Protein AF-0000000085179314 (afdb_homodimer)

Radius of gyration: 16.47 Å; Cα contacts (8 Å, |Δi|>4): 399; chains: 2; bounding box: 33×44×35 Å

Solvent-accessible surface area (backbone atoms only — not comparable to full-atom values): 10658 Å² total; per-residue (Å²): 72,22,35,45,36,33,40,24,38,62,79,62,55,72,68,56,50,53,51,48,51,53,48,46,54,67,53,49,50,69,41,84,49,36,76,44,49,33,33,27,40,42,71,54,90,82,44,93,44,45,32,38,41,28,43,31,24,66,27,78,80,29,52,62,56,46,66,68,29,68,68,43,45,50,45,41,65,72,53,45,46,77,34,35,74,55,62,50,73,47,49,22,43,50,79,41,43,83,83,51,128,72,20,34,44,36,32,40,24,39,61,80,62,54,72,68,55,50,52,51,48,50,54,49,45,54,68,54,49,48,69,41,84,49,38,76,43,49,32,32,26,40,42,73,54,91,82,43,91,44,46,33,40,42,29,43,31,25,65,28,77,80,29,53,63,57,46,65,67,29,66,66,43,44,50,44,40,65,71,53,46,45,77,33,35,74,56,61,50,74,45,49,22,42,51,79,42,43,83,85,51,128

pLDDT: mean 96.07, std 9.74, range [33.69, 98.94]

Foldseek 3Di:
DKKWKKFFAFPDDPVLVVVLVVVCQVQLCVQPFFPGKDKDADPDPPDPGGIMIITDGNDPVCVVSSVPPPSNVCSCVPPNCVTTVGMDTDMDDDPDDPVDD/DKKWKKFFAFPDDPVLVVVLVVVCQVQLCPQPFFPGKDKDADPDPPDPGGIMIITDGNDPVCVVSSVPPPSNVCSCVPPNCVTTVGMDTDMDDDDDDPVDD

Organism: NCBI:txid751945

Secondary structure (DSSP, 8-state):
-EEEEEEE--SS-HHHHHHHHHHHHHHHTTSTTEEEEEEEEESSTT-S-SEEEEEEESSTTHHHHHHH-HHHHHHIIIIIHHH--SEEEEEEEEEE-TT--/-EEEEEEE--SS-HHHHHHHHHHHHHHHTTSTTEEEEEEEEESSTT-S-SEEEEEEESSTTHHHHHHH-HHHHHHIIIIIHHH--SEEEEEEEEEE-TT--

InterPro domains:
  IPR011008 Dimeric alpha-beta barrel [SSF54909] (1-94)
  IPR013097 Stress responsive alpha+beta-barrel [PF07876] (5-92)
  IPR013097 Stress responsive alpha+beta-barrel [PS51502] (1-92)
  IPR013097 Stress responsive alpha+beta-barrel [SM00886] (2-94)

Structure (mmCIF, N/CA/C/O backbone):
data_AF-0000000085179314-model_v1
#
loop_
_entity.id
_entity.type
_entity.pdbx_description
1 polymer 'Stress responsive A/B Barrel Domain-containing protein'
#
loop_
_atom_site.group_PDB
_atom_site.id
_atom_site.type_symbol
_atom_site.label_atom_id
_atom_site.label_alt_id
_atom_site.label_comp_id
_atom_site.label_asym_id
_atom_site.label_entity_id
_atom_site.label_seq_id
_atom_site.pdbx_PDB_ins_code
_atom_site.Cartn_x
_atom_site.Cartn_y
_atom_site.Cartn_z
_atom_site.occupancy
_atom_site.B_iso_or_equiv
_atom_site.auth_seq_id
_atom_site.auth_comp_id
_atom_site.auth_asym_id
_atom_site.auth_atom_id
_atom_site.pdbx_PDB_model_num
ATOM 1 N N . MET A 1 1 ? -11.492 1.985 -8.742 1 95 1 MET A N 1
ATOM 2 C CA . MET A 1 1 ? -10.336 1.094 -8.711 1 95 1 MET A CA 1
ATOM 3 C C . MET A 1 1 ? -10.141 0.501 -7.32 1 95 1 MET A C 1
ATOM 5 O O . MET A 1 1 ? -10.562 1.094 -6.324 1 95 1 MET A O 1
ATOM 9 N N . VAL A 1 2 ? -9.68 -0.738 -7.234 1 97.75 2 VAL A N 1
ATOM 10 C CA . VAL A 1 2 ? -9.391 -1.404 -5.969 1 97.75 2 VAL A CA 1
ATOM 11 C C . VAL A 1 2 ? -7.941 -1.89 -5.961 1 97.75 2 VAL A C 1
ATOM 13 O O . VAL A 1 2 ? -7.445 -2.398 -6.969 1 97.75 2 VAL A O 1
ATOM 16 N N . GLU A 1 3 ? -7.305 -1.692 -4.891 1 97.62 3 GLU A N 1
ATOM 17 C CA . GLU A 1 3 ? -6.012 -2.33 -4.68 1 97.62 3 GLU A CA 1
ATOM 18 C C . GLU A 1 3 ? -6.113 -3.477 -3.68 1 97.62 3 GLU A C 1
ATOM 20 O O . GLU A 1 3 ? -6.555 -3.277 -2.545 1 97.62 3 GLU A O 1
ATOM 25 N N . HIS A 1 4 ? -5.855 -4.676 -4.121 1 98.75 4 HIS A N 1
ATOM 26 C CA . HIS A 1 4 ? -5.578 -5.805 -3.244 1 98.75 4 HIS A CA 1
ATOM 27 C C . HIS A 1 4 ? -4.168 -5.73 -2.674 1 98.75 4 HIS A C 1
ATOM 29 O O . HIS A 1 4 ? -3.207 -6.152 -3.324 1 98.75 4 HIS A O 1
ATOM 35 N N . LEU A 1 5 ? -4.078 -5.176 -1.459 1 98.88 5 LEU A N 1
ATOM 36 C CA . LEU A 1 5 ? -2.805 -4.777 -0.867 1 98.88 5 LEU A CA 1
ATOM 37 C C . LEU A 1 5 ? -2.33 -5.812 0.147 1 98.88 5 LEU A C 1
ATOM 39 O O . LEU A 1 5 ? -3.082 -6.199 1.043 1 98.88 5 LEU A O 1
ATOM 43 N N . ILE A 1 6 ? -1.077 -6.254 -0.017 1 98.94 6 ILE A N 1
ATOM 44 C CA . ILE A 1 6 ? -0.449 -7.23 0.868 1 98.94 6 ILE A CA 1
ATOM 45 C C . ILE A 1 6 ? 0.882 -6.68 1.378 1 98.94 6 ILE A C 1
ATOM 47 O O . ILE A 1 6 ? 1.757 -6.32 0.586 1 98.94 6 ILE A O 1
ATOM 51 N N . VAL A 1 7 ? 1.021 -6.508 2.623 1 98.94 7 VAL A N 1
ATOM 52 C CA . VAL A 1 7 ? 2.338 -6.359 3.232 1 98.94 7 VAL A CA 1
ATOM 53 C C . VAL A 1 7 ? 2.742 -7.66 3.916 1 98.94 7 VAL A C 1
ATOM 55 O O . VAL A 1 7 ? 1.915 -8.32 4.547 1 98.94 7 VAL A O 1
ATOM 58 N N . PHE A 1 8 ? 4.039 -8.062 3.699 1 98.94 8 PHE A N 1
ATOM 59 C CA . PHE A 1 8 ? 4.359 -9.406 4.16 1 98.94 8 PHE A CA 1
ATOM 60 C C . PHE A 1 8 ? 5.859 -9.562 4.383 1 98.94 8 PHE A C 1
ATOM 62 O O . PHE A 1 8 ? 6.648 -8.734 3.922 1 98.94 8 PHE A O 1
ATOM 69 N N . ASN A 1 9 ? 6.18 -10.508 5.172 1 98.75 9 ASN A N 1
ATOM 70 C CA . ASN A 1 9 ? 7.508 -11.102 5.23 1 98.75 9 ASN A CA 1
ATOM 71 C C . ASN A 1 9 ? 7.562 -12.43 4.484 1 98.75 9 ASN A C 1
ATOM 73 O O . ASN A 1 9 ? 6.527 -13.055 4.254 1 98.75 9 ASN A O 1
ATOM 77 N N . ALA A 1 10 ? 8.742 -12.773 4.031 1 98.56 10 ALA A N 1
ATOM 78 C CA . ALA A 1 10 ? 8.875 -13.984 3.238 1 98.56 10 ALA A CA 1
ATOM 79 C C . ALA A 1 10 ? 9.938 -14.914 3.83 1 98.56 10 ALA A C 1
ATOM 81 O O . ALA A 1 10 ? 10.984 -14.453 4.281 1 98.56 10 ALA A O 1
ATOM 82 N N . GLU A 1 11 ? 9.641 -16.172 3.855 1 97.62 11 GLU A N 1
ATOM 83 C CA . GLU A 1 11 ? 10.633 -17.203 4.168 1 97.62 11 GLU A CA 1
ATOM 84 C C . GLU A 1 11 ? 11.406 -17.609 2.918 1 97.62 11 GLU A C 1
ATOM 86 O O . GLU A 1 11 ? 11.406 -18.781 2.541 1 97.62 11 GLU A O 1
ATOM 91 N N . ALA A 1 12 ? 12.047 -16.719 2.271 1 98.12 12 ALA A N 1
ATOM 92 C CA . ALA A 1 12 ? 12.797 -16.859 1.026 1 98.12 12 ALA A CA 1
ATOM 93 C C . ALA A 1 12 ? 13.781 -15.711 0.843 1 98.12 12 ALA A C 1
ATOM 95 O O . ALA A 1 12 ? 13.695 -14.688 1.527 1 98.12 12 ALA A O 1
ATOM 96 N N . SER A 1 13 ? 14.805 -15.867 -0.005 1 97.81 13 SER A N 1
ATOM 97 C CA . SER A 1 13 ? 15.734 -14.789 -0.326 1 97.81 13 SER A CA 1
ATOM 98 C C . SER A 1 13 ? 15.047 -13.68 -1.116 1 97.81 13 SER A C 1
ATOM 100 O O . SER A 1 13 ? 14.008 -13.906 -1.736 1 97.81 13 SER A O 1
ATOM 102 N N . PRO A 1 14 ? 15.609 -12.469 -1.091 1 97.62 14 PRO A N 1
ATOM 103 C CA . PRO A 1 14 ? 15.047 -11.383 -1.903 1 97.62 14 PRO A CA 1
ATOM 104 C C . PRO A 1 14 ? 14.945 -11.75 -3.383 1 97.62 14 PRO A C 1
ATOM 106 O O . PRO A 1 14 ? 13.984 -11.359 -4.051 1 97.62 14 PRO A O 1
ATOM 109 N N . GLU A 1 15 ? 15.922 -12.438 -3.873 1 98.06 15 GLU A N 1
ATOM 110 C CA . GLU A 1 15 ? 15.898 -12.852 -5.27 1 98.06 15 GLU A CA 1
ATOM 111 C C . GLU A 1 15 ? 14.711 -13.773 -5.547 1 98.06 15 GLU A C 1
ATOM 113 O O . GLU A 1 15 ? 14.055 -13.656 -6.586 1 98.06 15 GLU A O 1
ATOM 118 N N . GLU A 1 16 ? 14.43 -14.703 -4.648 1 98.44 16 GLU A N 1
ATOM 119 C CA . GLU A 1 16 ? 13.289 -15.609 -4.785 1 98.44 16 GLU A CA 1
ATOM 120 C C . GLU A 1 16 ? 11.969 -14.852 -4.734 1 98.44 16 GLU A C 1
ATOM 122 O O . GLU A 1 16 ? 11.031 -15.18 -5.457 1 98.44 16 GLU A O 1
ATOM 127 N N . VAL A 1 17 ? 11.93 -13.859 -3.895 1 98.69 17 VAL A N 1
ATOM 128 C CA . VAL A 1 17 ? 10.719 -13.055 -3.791 1 98.69 17 VAL A CA 1
ATOM 129 C C . VAL A 1 17 ? 10.492 -12.289 -5.098 1 98.69 17 VAL A C 1
ATOM 131 O O . VAL A 1 17 ? 9.367 -12.234 -5.598 1 98.69 17 VAL A O 1
ATOM 134 N N . ARG A 1 18 ? 11.531 -11.75 -5.688 1 98.38 18 ARG A N 1
ATOM 135 C CA . ARG A 1 18 ? 11.398 -11.016 -6.941 1 98.38 18 ARG A CA 1
ATOM 136 C C . ARG A 1 18 ? 10.969 -11.938 -8.078 1 98.38 18 ARG A C 1
ATOM 138 O O . ARG A 1 18 ? 10.211 -11.531 -8.961 1 98.38 18 ARG A O 1
ATOM 145 N N . ARG A 1 19 ? 11.445 -13.172 -8.062 1 98.25 19 ARG A N 1
ATOM 146 C CA . ARG A 1 19 ? 10.984 -14.148 -9.039 1 98.25 19 ARG A CA 1
ATOM 147 C C . ARG A 1 19 ? 9.5 -14.453 -8.859 1 98.25 19 ARG A C 1
ATOM 149 O O . ARG A 1 19 ? 8.758 -14.602 -9.836 1 98.25 19 ARG A O 1
ATOM 156 N N . MET A 1 20 ? 9.156 -14.594 -7.594 1 98.69 20 MET A N 1
ATOM 157 C CA . MET A 1 20 ? 7.746 -14.812 -7.285 1 98.69 20 MET A CA 1
ATOM 158 C C . MET A 1 20 ? 6.887 -13.656 -7.789 1 98.69 20 MET A C 1
ATOM 160 O O . MET A 1 20 ? 5.816 -13.875 -8.352 1 98.69 20 MET A O 1
ATOM 164 N N . VAL A 1 21 ? 7.301 -12.43 -7.648 1 98.56 21 VAL A N 1
ATOM 165 C CA . VAL A 1 21 ? 6.562 -11.258 -8.102 1 98.56 21 VAL A CA 1
ATOM 166 C C . VAL A 1 21 ? 6.434 -11.273 -9.617 1 98.56 21 VAL A C 1
ATOM 168 O O . VAL A 1 21 ? 5.375 -10.961 -10.164 1 98.56 21 VAL A O 1
ATOM 171 N N . ALA A 1 22 ? 7.52 -11.633 -10.32 1 97.94 22 ALA A N 1
ATOM 172 C CA . ALA A 1 22 ? 7.469 -11.758 -11.781 1 97.94 22 ALA A CA 1
ATOM 173 C C . ALA A 1 22 ? 6.438 -12.797 -12.203 1 97.94 22 ALA A C 1
ATOM 175 O O . ALA A 1 22 ? 5.695 -12.586 -13.164 1 97.94 22 ALA A O 1
ATOM 176 N N . GLU A 1 23 ? 6.422 -13.93 -11.516 1 98.19 23 GLU A N 1
ATOM 177 C CA . GLU A 1 23 ? 5.414 -14.953 -11.781 1 98.19 23 GLU A CA 1
ATOM 178 C C . GLU A 1 23 ? 4.008 -14.422 -11.508 1 98.19 23 GLU A C 1
ATOM 180 O O . GLU A 1 23 ? 3.088 -14.672 -12.289 1 98.19 23 GLU A O 1
ATOM 185 N N . ALA A 1 24 ? 3.811 -13.75 -10.391 1 98.56 24 ALA A N 1
ATOM 186 C CA . ALA A 1 24 ? 2.525 -13.133 -10.062 1 98.56 24 ALA A CA 1
ATOM 187 C C . ALA A 1 24 ? 2.037 -12.25 -11.211 1 98.56 24 ALA A C 1
ATOM 189 O O . ALA A 1 24 ? 0.889 -12.367 -11.648 1 98.56 24 ALA A O 1
ATOM 190 N N . LYS A 1 25 ? 2.896 -11.375 -11.633 1 97.75 25 LYS A N 1
ATOM 191 C CA . LYS A 1 25 ? 2.541 -10.477 -12.727 1 97.75 25 LYS A CA 1
ATOM 192 C C . LYS A 1 25 ? 2.088 -11.25 -13.953 1 97.75 25 LYS A C 1
ATOM 194 O O . LYS A 1 25 ? 1.037 -10.953 -14.531 1 97.75 25 LYS A O 1
ATOM 199 N N . ALA A 1 26 ? 2.867 -12.266 -14.359 1 97.62 26 ALA A N 1
ATOM 200 C CA . ALA A 1 26 ? 2.592 -13.047 -15.555 1 97.62 26 ALA A CA 1
ATOM 201 C C . ALA A 1 26 ? 1.261 -13.781 -15.445 1 97.62 26 ALA A C 1
ATOM 203 O O . ALA A 1 26 ? 0.492 -13.844 -16.406 1 97.62 26 ALA A O 1
ATOM 204 N N . VAL A 1 27 ? 0.926 -14.289 -14.297 1 98.44 27 VAL A N 1
ATOM 205 C CA . VAL A 1 27 ? -0.218 -15.18 -14.102 1 98.44 27 VAL A CA 1
ATOM 206 C C . VAL A 1 27 ? -1.463 -14.352 -13.781 1 98.44 27 VAL A C 1
ATOM 208 O O . VAL A 1 27 ? -2.516 -14.547 -14.398 1 98.44 27 VAL A O 1
ATOM 211 N N . LEU A 1 28 ? -1.378 -13.422 -12.859 1 98.38 28 LEU A N 1
ATOM 212 C CA . LEU A 1 28 ? -2.555 -12.773 -12.297 1 98.38 28 LEU A CA 1
ATOM 213 C C . LEU A 1 28 ? -3.107 -11.727 -13.266 1 98.38 28 LEU A C 1
ATOM 215 O O . LEU A 1 28 ? -4.301 -11.422 -13.242 1 98.38 28 LEU A O 1
ATOM 219 N N . THR A 1 29 ? -2.248 -11.156 -14.133 1 97.81 29 THR A N 1
ATOM 220 C CA . THR A 1 29 ? -2.725 -10.156 -15.078 1 97.81 29 THR A CA 1
ATOM 221 C C . THR A 1 29 ? -3.551 -10.805 -16.188 1 97.81 29 THR A C 1
ATOM 223 O O . THR A 1 29 ? -4.188 -10.117 -16.984 1 97.81 29 THR A O 1
ATOM 226 N N . GLN A 1 30 ? -3.617 -12.133 -16.219 1 98.44 30 GLN A N 1
ATOM 227 C CA . GLN A 1 30 ? -4.477 -12.844 -17.156 1 98.44 30 GLN A CA 1
ATOM 228 C C . GLN A 1 30 ? -5.922 -12.875 -16.672 1 98.44 30 GLN A C 1
ATOM 230 O O . GLN A 1 30 ? -6.832 -13.227 -17.422 1 98.44 30 GLN A O 1
ATOM 235 N N . ILE A 1 31 ? -6.129 -12.594 -15.445 1 98.56 31 ILE A N 1
ATOM 236 C CA . ILE A 1 31 ? -7.465 -12.633 -14.859 1 98.56 31 ILE A CA 1
ATOM 237 C C . ILE A 1 31 ? -8.242 -11.375 -15.266 1 98.56 31 ILE A C 1
ATOM 239 O O . ILE A 1 31 ? -7.766 -10.258 -15.07 1 98.56 31 ILE A O 1
ATOM 243 N N . PRO A 1 32 ? -9.461 -11.539 -15.836 1 98.19 32 PRO A N 1
ATOM 244 C CA . PRO A 1 32 ? -10.25 -10.367 -16.234 1 98.19 32 PRO A CA 1
ATOM 245 C C . PRO A 1 32 ? -10.438 -9.375 -15.094 1 98.19 32 PRO A C 1
ATOM 247 O O . PRO A 1 32 ? -10.789 -9.766 -13.977 1 98.19 32 PRO A O 1
ATOM 250 N N . GLY A 1 33 ? -10.141 -8.086 -15.375 1 98.12 33 GLY A N 1
ATOM 251 C CA . GLY A 1 33 ? -10.352 -7.035 -14.398 1 98.12 33 GLY A CA 1
ATOM 252 C C . GLY A 1 33 ? -9.094 -6.668 -13.633 1 98.12 33 GLY A C 1
ATOM 253 O O . GLY A 1 33 ? -9.062 -5.66 -12.922 1 98.12 33 GLY A O 1
ATOM 254 N N . VAL A 1 34 ? -8.086 -7.488 -13.703 1 98.06 34 VAL A N 1
ATOM 255 C CA . VAL A 1 34 ? -6.797 -7.141 -13.125 1 98.06 34 VAL A CA 1
ATOM 256 C C . VAL A 1 34 ? -6.039 -6.211 -14.07 1 98.06 34 VAL A C 1
ATOM 258 O O . VAL A 1 34 ? -5.805 -6.559 -15.234 1 98.06 34 VAL A O 1
ATOM 261 N N . LEU A 1 35 ? -5.641 -5.086 -13.602 1 96.44 35 LEU A N 1
ATOM 262 C CA . LEU A 1 35 ? -5.039 -4.051 -14.438 1 96.44 35 LEU A CA 1
ATOM 263 C C . LEU A 1 35 ? -3.52 -4.105 -14.367 1 96.44 35 LEU A C 1
ATOM 265 O O . LEU A 1 35 ? -2.832 -3.578 -15.242 1 96.44 35 LEU A O 1
ATOM 269 N N . GLY A 1 36 ? -3.01 -4.656 -13.305 1 96 36 GLY A N 1
ATOM 270 C CA . GLY A 1 36 ? -1.574 -4.711 -13.07 1 96 36 GLY A CA 1
ATOM 271 C C . GLY A 1 36 ? -1.212 -4.938 -11.617 1 96 36 GLY A C 1
ATOM 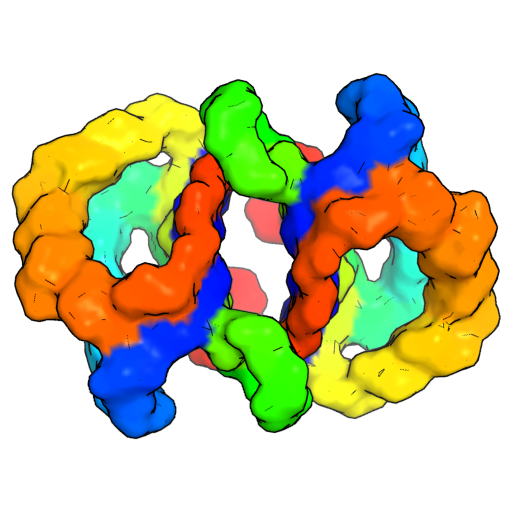272 O O . GLY A 1 36 ? -2.051 -5.371 -10.82 1 96 36 GLY A O 1
ATOM 273 N N 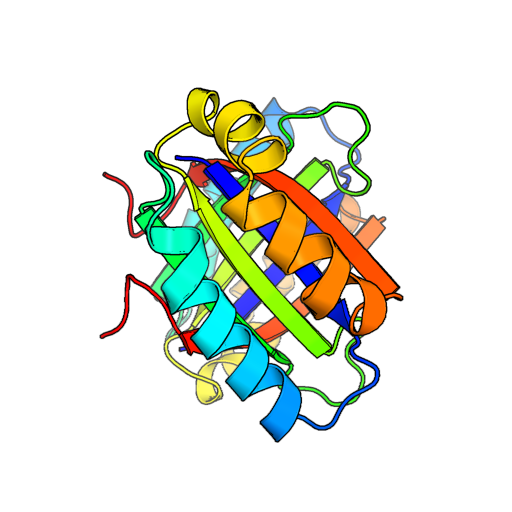. LEU A 1 37 ? 0.015 -4.758 -11.289 1 97.19 37 LEU A N 1
ATOM 274 C CA . LEU A 1 37 ? 0.447 -4.914 -9.906 1 97.19 37 LEU A CA 1
ATOM 275 C C . LEU A 1 37 ? 1.487 -3.863 -9.539 1 97.19 37 LEU A C 1
ATOM 277 O O . LEU A 1 37 ? 2.043 -3.199 -10.414 1 97.19 37 LEU A O 1
ATOM 281 N N . ARG A 1 38 ? 1.71 -3.707 -8.344 1 97.38 38 ARG A N 1
ATOM 282 C CA . ARG A 1 38 ? 2.752 -2.885 -7.742 1 97.38 38 ARG A CA 1
ATOM 283 C C . ARG A 1 38 ? 3.547 -3.68 -6.707 1 97.38 38 ARG A C 1
ATOM 285 O O . ARG A 1 38 ? 2.994 -4.543 -6.023 1 97.38 38 ARG A O 1
ATOM 292 N N . TYR A 1 39 ? 4.809 -3.336 -6.676 1 98.62 39 TYR A N 1
ATOM 293 C CA . TYR A 1 39 ? 5.688 -4.062 -5.77 1 98.62 39 TYR A CA 1
ATOM 294 C C . TYR A 1 39 ? 6.777 -3.152 -5.219 1 98.62 39 TYR A C 1
ATOM 296 O O . TYR A 1 39 ? 7.34 -2.334 -5.949 1 98.62 39 TYR A O 1
ATOM 304 N N . GLY A 1 40 ? 7.023 -3.314 -3.945 1 98.62 40 GLY A N 1
ATOM 305 C CA . GLY A 1 40 ? 8.102 -2.57 -3.318 1 98.62 40 GLY A CA 1
ATOM 306 C C . GLY A 1 40 ? 8.789 -3.338 -2.205 1 98.62 40 GLY A C 1
ATOM 307 O O . GLY A 1 40 ? 8.211 -4.266 -1.636 1 98.62 40 GLY A O 1
ATOM 308 N N . GLU A 1 41 ? 10.016 -2.93 -1.903 1 98.81 41 GLU A N 1
ATOM 309 C CA . GLU A 1 41 ? 10.82 -3.477 -0.811 1 98.81 41 GLU A CA 1
ATOM 310 C C . GLU A 1 41 ? 11.18 -2.396 0.203 1 98.81 41 GLU A C 1
ATOM 312 O O . GLU A 1 41 ? 11.523 -1.274 -0.176 1 98.81 41 GLU A O 1
ATOM 317 N N . ALA A 1 42 ? 11.125 -2.797 1.478 1 98.88 42 ALA A N 1
ATOM 318 C CA . ALA A 1 42 ? 11.375 -1.83 2.543 1 98.88 42 ALA A CA 1
ATOM 319 C C . ALA A 1 42 ? 12.789 -1.278 2.461 1 98.88 42 ALA A C 1
ATOM 321 O O . ALA A 1 42 ? 13.742 -2.029 2.234 1 98.88 42 ALA A O 1
ATOM 322 N N . LEU A 1 43 ? 12.938 0.012 2.686 1 98.56 43 LEU A N 1
ATOM 323 C CA . LEU A 1 43 ? 14.25 0.649 2.725 1 98.56 43 LEU A CA 1
ATOM 324 C C . LEU A 1 43 ? 14.984 0.312 4.023 1 98.56 43 LEU A C 1
ATOM 326 O O . LEU A 1 43 ? 16.188 0.081 4.016 1 98.56 43 LEU A O 1
ATOM 330 N N . SER A 1 44 ? 14.195 0.269 5.105 1 96.94 44 SER A N 1
ATOM 331 C CA . SER A 1 44 ? 14.789 0.041 6.418 1 96.94 44 SER A CA 1
ATOM 332 C C . SER A 1 44 ? 14.82 -1.444 6.762 1 96.94 44 SER A C 1
ATOM 334 O O . SER A 1 44 ? 13.82 -2.145 6.617 1 96.94 44 SER A O 1
ATOM 336 N N . PRO A 1 45 ? 15.883 -1.917 7.375 1 92.94 45 PRO A N 1
ATOM 337 C CA . PRO A 1 45 ? 15.953 -3.318 7.801 1 92.94 45 PRO A CA 1
ATOM 338 C C . PRO A 1 45 ? 15.047 -3.619 8.992 1 92.94 45 PRO A C 1
ATOM 340 O O . PRO A 1 45 ? 14.727 -4.785 9.25 1 92.94 45 PRO A O 1
ATOM 343 N N . GLY A 1 46 ? 14.609 -2.602 9.719 1 95.62 46 GLY A N 1
ATOM 344 C CA . GLY A 1 46 ? 13.789 -2.801 10.898 1 95.62 46 GLY A CA 1
ATOM 345 C C . GLY A 1 46 ? 12.305 -2.719 10.609 1 95.62 46 GLY A C 1
ATOM 346 O O . GLY A 1 46 ? 11.484 -2.689 11.531 1 95.62 46 GLY A O 1
ATOM 347 N N . ALA A 1 47 ? 11.984 -2.707 9.383 1 97.75 47 ALA A N 1
ATOM 348 C CA . ALA A 1 47 ? 10.57 -2.631 9.023 1 97.75 47 ALA A CA 1
ATOM 349 C C . ALA A 1 47 ? 9.812 -3.859 9.516 1 97.75 47 ALA A C 1
ATOM 351 O O . ALA A 1 47 ? 10.32 -4.98 9.453 1 97.75 47 ALA A O 1
ATOM 352 N N . ARG A 1 48 ? 8.547 -3.672 9.922 1 98.12 48 ARG A N 1
ATOM 353 C CA . ARG A 1 48 ? 7.719 -4.773 10.398 1 98.12 48 ARG A CA 1
ATOM 354 C C . ARG A 1 48 ? 7.453 -5.777 9.281 1 98.12 48 ARG A C 1
ATOM 356 O O . ARG A 1 48 ? 7.504 -6.988 9.508 1 98.12 48 ARG A O 1
ATOM 3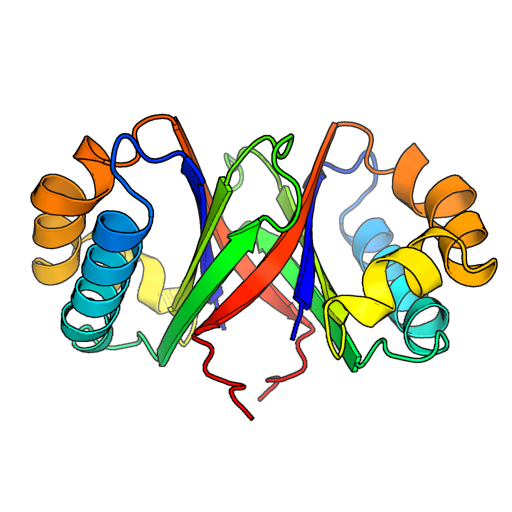63 N N . TYR A 1 49 ? 7.145 -5.309 8.133 1 98.81 49 TYR A N 1
ATOM 364 C CA . TYR A 1 49 ? 6.965 -6.117 6.93 1 98.81 49 TYR A CA 1
ATOM 365 C C . TYR A 1 49 ? 7.93 -5.691 5.832 1 98.81 49 TYR A C 1
ATOM 367 O O . TYR A 1 49 ? 7.895 -4.543 5.379 1 98.81 49 TYR A O 1
ATOM 375 N N . ARG A 1 50 ? 8.648 -6.535 5.285 1 98.69 50 ARG A N 1
ATOM 376 C CA . ARG A 1 50 ? 9.742 -6.262 4.363 1 98.69 50 ARG A CA 1
ATOM 377 C C . ARG A 1 50 ? 9.219 -5.965 2.961 1 98.69 50 ARG A C 1
ATOM 379 O O . ARG A 1 50 ? 9.82 -5.191 2.217 1 98.69 50 ARG A O 1
ATOM 386 N N . TYR A 1 51 ? 8.078 -6.531 2.645 1 98.88 51 TYR A N 1
ATOM 387 C CA . TYR A 1 51 ? 7.625 -6.457 1.261 1 98.88 51 TYR A CA 1
ATOM 388 C C . TYR A 1 51 ? 6.195 -5.934 1.184 1 98.88 51 TYR A C 1
ATOM 390 O O . TYR A 1 51 ? 5.402 -6.129 2.109 1 98.88 51 TYR A O 1
ATOM 398 N N . TRP A 1 52 ? 5.938 -5.258 0.114 1 98.88 52 TRP A N 1
ATOM 399 C CA . TRP A 1 52 ? 4.602 -4.82 -0.267 1 98.88 52 TRP A CA 1
ATOM 400 C C . TRP A 1 52 ? 4.27 -5.258 -1.689 1 98.88 52 TRP A C 1
ATOM 402 O O . TRP A 1 52 ? 5.082 -5.098 -2.602 1 98.88 52 TRP A O 1
ATOM 412 N N . LEU A 1 53 ? 3.162 -5.902 -1.904 1 98.81 53 LEU A N 1
ATOM 413 C CA . LEU A 1 53 ? 2.594 -6.266 -3.199 1 98.81 53 LEU A CA 1
ATOM 414 C C . LEU A 1 53 ? 1.134 -5.836 -3.291 1 98.81 53 LEU A C 1
ATOM 416 O O . LEU A 1 53 ? 0.34 -6.121 -2.391 1 98.81 53 LEU A O 1
ATOM 420 N N . SER A 1 54 ? 0.809 -5.113 -4.34 1 98.19 54 SER A N 1
ATOM 421 C CA . SER A 1 54 ? -0.574 -4.758 -4.637 1 98.19 54 SER A CA 1
ATOM 422 C C . SER A 1 54 ? -0.998 -5.273 -6.008 1 98.19 54 SER A C 1
ATOM 424 O O . SER A 1 54 ? -0.311 -5.039 -7.004 1 98.19 54 SER A O 1
ATOM 426 N N . VAL A 1 55 ? -2.072 -5.98 -6.039 1 98.25 55 VAL A N 1
ATOM 427 C CA . VAL A 1 55 ? -2.732 -6.277 -7.305 1 98.25 55 VAL A CA 1
ATOM 428 C C . VAL A 1 55 ? -3.846 -5.266 -7.559 1 98.25 55 VAL A C 1
ATOM 430 O O . VAL A 1 55 ? -4.695 -5.035 -6.695 1 98.25 55 VAL A O 1
ATOM 433 N N . VAL A 1 56 ? -3.855 -4.66 -8.742 1 97.38 56 VAL A N 1
ATOM 434 C CA . VAL A 1 56 ? -4.742 -3.543 -9.047 1 97.38 56 VAL A CA 1
ATOM 435 C C . VAL A 1 56 ? -5.953 -4.043 -9.828 1 97.38 56 VAL A C 1
ATOM 437 O O . VAL A 1 56 ? -5.809 -4.621 -10.906 1 97.38 56 VAL A O 1
ATOM 440 N N . PHE A 1 57 ? -7.16 -3.746 -9.25 1 98.06 57 PHE A N 1
ATOM 441 C CA . PHE A 1 57 ? -8.414 -4.156 -9.859 1 98.06 57 PHE A CA 1
ATOM 442 C C . PHE A 1 57 ? -9.133 -2.963 -10.477 1 98.06 57 PHE A C 1
ATOM 444 O O . PHE A 1 57 ? -9.109 -1.862 -9.922 1 98.06 57 PHE A O 1
ATOM 451 N N . ALA A 1 58 ? -9.852 -3.205 -11.547 1 97.5 58 ALA A N 1
ATOM 452 C CA . ALA A 1 58 ? -10.625 -2.17 -12.219 1 97.5 58 ALA A CA 1
ATOM 453 C C . ALA A 1 58 ? -11.734 -1.636 -11.305 1 97.5 58 ALA A C 1
ATOM 455 O O . ALA A 1 58 ? -12.18 -0.5 -11.469 1 97.5 58 ALA A O 1
ATOM 456 N N . GLY A 1 59 ? -12.164 -2.453 -10.375 1 97.69 59 GLY A N 1
ATOM 457 C CA . GLY A 1 59 ? -13.219 -2.062 -9.445 1 97.69 59 GLY A CA 1
ATOM 458 C C . GLY A 1 59 ? -13.578 -3.154 -8.461 1 97.69 59 GLY A C 1
ATOM 459 O O . GLY A 1 59 ? -13.008 -4.246 -8.492 1 97.69 59 GLY A O 1
ATOM 460 N N . PRO A 1 60 ? -14.508 -2.814 -7.496 1 98.38 60 PRO A N 1
ATOM 461 C CA . PRO A 1 60 ? -14.875 -3.771 -6.449 1 98.38 60 PRO A CA 1
ATOM 462 C C . PRO A 1 60 ? -15.469 -5.059 -7.012 1 98.38 60 PRO A C 1
ATOM 464 O O . PRO A 1 60 ? -15.391 -6.113 -6.371 1 98.38 60 PRO A O 1
ATOM 467 N N . GLU A 1 61 ? -16.016 -4.984 -8.242 1 98 61 GLU A N 1
ATOM 468 C CA . GLU A 1 61 ? -16.656 -6.145 -8.859 1 98 61 GLU A CA 1
ATOM 469 C C . GLU A 1 61 ? -15.641 -7.23 -9.188 1 98 61 GLU A C 1
ATOM 471 O O . GLU A 1 61 ? -16 -8.391 -9.391 1 98 61 GLU A O 1
ATOM 476 N N . VAL A 1 62 ? -14.391 -6.934 -9.211 1 98.56 62 VAL A N 1
ATOM 477 C CA . VAL A 1 62 ? -13.336 -7.852 -9.625 1 98.56 62 VAL A CA 1
ATOM 478 C C . VAL A 1 62 ? -12.891 -8.695 -8.43 1 98.56 62 VAL A C 1
ATOM 480 O O . VAL A 1 62 ? -12.289 -9.758 -8.609 1 98.56 62 VAL A O 1
ATOM 483 N N . VAL A 1 63 ? -13.156 -8.32 -7.215 1 98.62 63 VAL A N 1
ATOM 484 C CA . VAL A 1 63 ? -12.609 -8.922 -6.004 1 98.62 63 VAL A CA 1
ATOM 485 C C . VAL A 1 63 ? -12.984 -10.406 -5.949 1 98.62 63 VAL A C 1
ATOM 487 O O . VAL A 1 63 ? -12.117 -11.266 -5.828 1 98.62 63 VAL A O 1
ATOM 490 N N . GLU A 1 64 ? -14.258 -10.68 -6.094 1 98.06 64 GLU A N 1
ATOM 491 C CA . GLU A 1 64 ? -14.711 -12.062 -5.988 1 98.06 64 GLU A CA 1
ATOM 492 C C . GLU A 1 64 ? -14.234 -12.898 -7.172 1 98.06 64 GLU A C 1
ATOM 494 O O . GLU A 1 64 ? -13.867 -14.062 -7.012 1 98.06 64 GLU A O 1
ATOM 499 N N . VAL A 1 65 ? -14.289 -12.297 -8.383 1 98 65 VAL A N 1
ATOM 500 C CA . VAL A 1 65 ? -13.812 -12.977 -9.586 1 98 65 VAL A CA 1
ATOM 501 C C . VAL A 1 65 ? -12.352 -13.375 -9.406 1 98 65 VAL A C 1
ATOM 503 O O . VAL A 1 65 ? -11.977 -14.523 -9.688 1 98 65 VAL A O 1
ATOM 506 N N . TYR A 1 66 ? -11.609 -12.492 -8.898 1 98.75 66 TYR A N 1
ATOM 507 C CA . TYR A 1 66 ? -10.188 -12.711 -8.656 1 98.75 66 TYR A CA 1
ATOM 508 C C . TYR A 1 66 ? -9.984 -13.773 -7.586 1 98.75 66 TYR A C 1
ATOM 510 O O . TYR A 1 66 ? -9.219 -14.727 -7.785 1 98.75 66 TYR A O 1
ATOM 518 N N . ARG A 1 67 ? -10.602 -13.656 -6.457 1 98.44 67 ARG A N 1
ATOM 519 C CA . ARG A 1 67 ? -10.438 -14.531 -5.309 1 98.44 67 ARG A CA 1
ATOM 520 C C . ARG A 1 67 ? -10.695 -15.984 -5.688 1 98.44 67 ARG A C 1
ATOM 522 O O . ARG A 1 67 ? -9.977 -16.891 -5.254 1 98.44 67 ARG A O 1
ATOM 529 N N . ASP A 1 68 ? -11.703 -16.156 -6.559 1 98.5 68 ASP A N 1
ATOM 530 C CA . ASP A 1 68 ? -12.156 -17.516 -6.836 1 98.5 68 ASP A CA 1
ATOM 531 C C . ASP A 1 68 ? -11.57 -18.031 -8.148 1 98.5 68 ASP A C 1
ATOM 533 O O . ASP A 1 68 ? -11.75 -19.203 -8.5 1 98.5 68 ASP A O 1
ATOM 537 N N . HIS A 1 69 ? -10.945 -17.219 -8.906 1 98.75 69 HIS A N 1
ATOM 538 C CA . HIS A 1 69 ? -10.398 -17.625 -10.195 1 98.75 69 HIS A CA 1
ATOM 539 C C . HIS A 1 69 ? -9.352 -18.719 -10.031 1 98.75 69 HIS A C 1
ATOM 541 O O . HIS A 1 69 ? -8.516 -18.656 -9.125 1 98.75 69 HIS A O 1
ATOM 547 N N . PRO A 1 70 ? -9.281 -19.656 -10.891 1 98.75 70 PRO A N 1
ATOM 548 C CA . PRO A 1 70 ? -8.336 -20.781 -10.75 1 98.75 70 PRO A CA 1
ATOM 549 C C . PRO A 1 70 ? -6.879 -20.312 -10.773 1 98.75 70 PRO A C 1
ATOM 551 O O . PRO A 1 70 ? -6.047 -20.859 -10.039 1 98.75 70 PRO A O 1
ATOM 554 N N . LEU A 1 71 ? -6.586 -19.375 -11.57 1 98.75 71 LEU A N 1
ATOM 555 C CA . LEU A 1 71 ? -5.219 -18.859 -11.656 1 98.75 71 LEU A CA 1
ATOM 556 C C . LEU A 1 71 ? -4.77 -18.281 -10.32 1 98.75 71 LEU A C 1
ATOM 558 O O . LEU A 1 71 ? -3.641 -18.5 -9.891 1 98.75 71 LEU A O 1
ATOM 562 N N . HIS A 1 72 ? -5.617 -17.484 -9.656 1 98.88 72 HIS A N 1
ATOM 563 C CA . HIS A 1 72 ? -5.273 -16.922 -8.352 1 98.88 72 HIS A CA 1
ATOM 564 C C . HIS A 1 72 ? -5.16 -18.016 -7.301 1 98.88 72 HIS A C 1
ATOM 566 O O . HIS A 1 72 ? -4.211 -18.031 -6.516 1 98.88 72 HIS A O 1
ATOM 572 N N . VAL A 1 73 ? -6.148 -18.906 -7.27 1 98.75 73 VAL A N 1
ATOM 573 C CA . VAL A 1 73 ? -6.18 -19.953 -6.262 1 98.75 73 VAL A CA 1
ATOM 574 C C . VAL A 1 73 ? -4.906 -20.797 -6.348 1 98.75 73 VAL A C 1
ATOM 576 O O . VAL A 1 73 ? -4.262 -21.062 -5.332 1 98.75 73 VAL A O 1
ATOM 579 N N . ASP A 1 74 ? -4.527 -21.141 -7.551 1 98.75 74 ASP A N 1
ATOM 580 C CA . ASP A 1 74 ? -3.324 -21.953 -7.75 1 98.75 74 ASP A CA 1
ATOM 581 C C . ASP A 1 74 ? -2.076 -21.188 -7.309 1 98.75 74 ASP A C 1
ATOM 583 O O . ASP A 1 74 ? -1.273 -21.703 -6.527 1 98.75 74 ASP A O 1
ATOM 587 N N . PHE A 1 75 ? -1.933 -20.016 -7.754 1 98.81 75 PHE A N 1
ATOM 588 C CA . PHE A 1 75 ? -0.768 -19.203 -7.418 1 98.81 75 PHE A CA 1
ATOM 589 C C . PHE A 1 75 ? -0.686 -18.969 -5.914 1 98.81 75 PHE A C 1
ATOM 591 O O . PHE A 1 75 ? 0.375 -19.141 -5.312 1 98.81 75 PHE A O 1
ATOM 598 N N . ALA A 1 76 ? -1.793 -18.516 -5.312 1 98.69 76 ALA A N 1
ATOM 599 C CA . ALA A 1 76 ? -1.822 -18.188 -3.893 1 98.69 76 ALA A CA 1
ATOM 600 C C . ALA A 1 76 ? -1.476 -19.406 -3.037 1 98.69 76 ALA A C 1
ATOM 602 O O . ALA A 1 76 ? -0.669 -19.312 -2.109 1 98.69 76 ALA A O 1
ATOM 603 N N . ASN A 1 77 ? -2.035 -20.578 -3.361 1 98.31 77 ASN A N 1
ATOM 604 C CA . ASN A 1 77 ? -1.886 -21.766 -2.525 1 98.31 77 ASN A CA 1
ATOM 605 C C . ASN A 1 77 ? -0.527 -22.438 -2.729 1 98.31 77 ASN A C 1
ATOM 607 O O . ASN A 1 77 ? 0.087 -22.906 -1.771 1 98.31 77 ASN A O 1
ATOM 611 N N . ARG A 1 78 ? -0.025 -22.406 -3.902 1 98.19 78 ARG A N 1
ATOM 612 C CA . ARG A 1 78 ? 1.181 -23.172 -4.199 1 98.19 78 ARG A CA 1
ATOM 613 C C . ARG A 1 78 ? 2.43 -22.312 -4.031 1 98.19 78 ARG A C 1
ATOM 615 O O . ARG A 1 78 ? 3.498 -22.812 -3.691 1 98.19 78 ARG A O 1
ATOM 622 N N . VAL A 1 79 ? 2.227 -21.031 -4.293 1 98.19 79 VAL A N 1
ATOM 623 C CA . VAL A 1 79 ? 3.424 -20.203 -4.41 1 98.19 79 VAL A CA 1
ATOM 624 C C . VAL A 1 79 ? 3.451 -19.188 -3.279 1 98.19 79 VAL A C 1
ATOM 626 O O . VAL A 1 79 ? 4.391 -19.156 -2.48 1 98.19 79 VAL A O 1
ATOM 629 N N . PHE A 1 80 ? 2.439 -18.359 -3.143 1 98.75 80 PHE A N 1
ATOM 630 C CA . PHE A 1 80 ? 2.52 -17.172 -2.312 1 98.75 80 PHE A CA 1
ATOM 631 C C . PHE A 1 80 ? 2.361 -17.516 -0.838 1 98.75 80 PHE A C 1
ATOM 633 O O . PHE A 1 80 ? 3.205 -17.156 -0.014 1 98.75 80 PHE A O 1
ATOM 640 N N . ARG A 1 81 ? 1.356 -18.25 -0.51 1 98.44 81 ARG A N 1
ATOM 641 C CA . ARG A 1 81 ? 1.008 -18.469 0.89 1 98.44 81 ARG A CA 1
ATOM 642 C C . ARG A 1 81 ? 2.104 -19.234 1.613 1 98.44 81 ARG A C 1
ATOM 644 O O . ARG A 1 81 ? 2.463 -18.906 2.744 1 98.44 81 ARG A O 1
ATOM 651 N N . PRO A 1 82 ? 2.674 -20.266 1.045 1 98.19 82 PRO A N 1
ATOM 652 C CA . PRO A 1 82 ? 3.77 -20.953 1.733 1 98.19 82 PRO A CA 1
ATOM 653 C C . PRO A 1 82 ? 4.957 -20.031 2.016 1 98.19 82 PRO A C 1
ATOM 655 O O . PRO A 1 82 ? 5.676 -20.219 2.998 1 98.19 82 PRO A O 1
ATOM 658 N N . MET A 1 83 ? 5.168 -19.016 1.19 1 98.25 83 MET A N 1
ATOM 659 C CA . MET A 1 83 ? 6.301 -18.094 1.296 1 98.25 83 MET A CA 1
ATOM 660 C C . MET A 1 83 ? 6.004 -16.984 2.287 1 98.25 83 MET A C 1
ATOM 662 O O . MET A 1 83 ? 6.906 -16.516 2.984 1 98.25 83 MET A O 1
ATOM 666 N N . ALA A 1 84 ? 4.762 -16.578 2.34 1 98.38 84 ALA A N 1
ATOM 667 C CA . ALA A 1 84 ? 4.367 -15.367 3.055 1 98.38 84 ALA A CA 1
ATOM 668 C C . ALA A 1 84 ? 3.396 -15.688 4.188 1 98.38 84 ALA A C 1
ATOM 670 O O . ALA A 1 84 ? 2.26 -15.211 4.191 1 98.38 84 ALA A O 1
ATOM 671 N N . LYS A 1 85 ? 3.895 -16.375 5.176 1 98.06 85 LYS A N 1
ATOM 672 C CA . LYS A 1 85 ? 3.053 -16.797 6.293 1 98.06 85 LYS A CA 1
ATOM 673 C C . LYS A 1 85 ? 2.691 -15.609 7.184 1 98.06 85 LYS A C 1
ATOM 675 O O . LYS A 1 85 ? 1.599 -15.57 7.754 1 98.06 85 LYS A O 1
ATOM 680 N N . ASP A 1 86 ? 3.604 -14.719 7.367 1 98.31 86 ASP A N 1
ATOM 681 C CA . ASP A 1 86 ? 3.375 -13.484 8.109 1 98.31 86 ASP A CA 1
ATOM 682 C C . ASP A 1 86 ? 2.977 -12.344 7.172 1 98.31 86 ASP A C 1
ATOM 684 O O . ASP A 1 86 ? 3.826 -11.773 6.484 1 98.31 86 ASP A O 1
ATOM 688 N N . ARG A 1 87 ? 1.646 -12.055 7.125 1 98.75 87 ARG A N 1
ATOM 689 C CA . ARG A 1 87 ? 1.16 -11.078 6.156 1 98.75 87 ARG A CA 1
ATOM 690 C C . ARG A 1 87 ? -0.144 -10.445 6.629 1 98.75 87 ARG A C 1
ATOM 692 O O . ARG A 1 87 ? -0.852 -11.016 7.461 1 98.75 87 ARG A O 1
ATOM 699 N N . ILE A 1 88 ? -0.386 -9.266 6.137 1 98.75 88 ILE A N 1
ATOM 700 C CA . ILE A 1 88 ? -1.681 -8.602 6.191 1 98.75 88 ILE A CA 1
ATOM 701 C C . ILE A 1 88 ? -2.191 -8.344 4.773 1 98.75 88 ILE A C 1
ATOM 703 O O . ILE A 1 88 ? -1.454 -7.84 3.924 1 98.75 88 ILE A O 1
ATOM 707 N N . THR A 1 89 ? -3.385 -8.758 4.527 1 98.62 89 THR A N 1
ATOM 708 C CA . THR A 1 89 ? -4.016 -8.57 3.227 1 98.62 89 THR A CA 1
ATOM 709 C C . THR A 1 89 ? -5.324 -7.797 3.363 1 98.62 89 THR A C 1
ATOM 711 O O . THR A 1 89 ? -6.16 -8.125 4.211 1 98.62 89 THR A O 1
ATOM 714 N N . THR A 1 90 ? -5.488 -6.805 2.617 1 98.81 90 THR A N 1
ATOM 715 C CA . THR A 1 90 ? -6.727 -6.039 2.631 1 98.81 90 THR A CA 1
ATOM 716 C C . THR A 1 90 ? -7.051 -5.508 1.238 1 98.81 90 THR A C 1
ATOM 718 O O . THR A 1 90 ? -6.16 -5.066 0.513 1 98.81 90 THR A O 1
ATOM 721 N N . ASP A 1 91 ? -8.344 -5.531 0.849 1 98.88 91 ASP A N 1
ATOM 722 C CA . ASP A 1 91 ? -8.836 -4.855 -0.347 1 98.88 91 ASP A CA 1
ATOM 723 C C . ASP A 1 91 ? -9.258 -3.42 -0.035 1 98.88 91 ASP A C 1
ATOM 725 O O . ASP A 1 91 ? -10.18 -3.193 0.746 1 98.88 91 ASP A O 1
ATOM 729 N N . TYR A 1 92 ? -8.594 -2.465 -0.731 1 98.81 92 TYR A N 1
ATOM 730 C CA . TYR A 1 92 ? -8.914 -1.06 -0.509 1 98.81 92 TYR A CA 1
ATOM 731 C C . TYR A 1 92 ? -9.578 -0.45 -1.739 1 98.81 92 TYR A C 1
ATOM 733 O O . TYR A 1 92 ? -9.047 -0.552 -2.85 1 98.81 92 TYR A O 1
ATOM 741 N N . LEU A 1 93 ? -10.75 0.164 -1.54 1 98.56 93 LEU A N 1
ATOM 742 C CA . LEU A 1 93 ? -11.281 1.073 -2.549 1 98.56 93 LEU A CA 1
ATOM 743 C C . LEU A 1 93 ? -10.445 2.346 -2.629 1 98.56 93 LEU A C 1
ATOM 745 O O . LEU A 1 93 ? -10.344 3.086 -1.647 1 98.56 93 LEU A O 1
ATOM 749 N N . VAL A 1 94 ? -9.867 2.607 -3.824 1 97.88 94 VAL A N 1
ATOM 750 C CA . VAL A 1 94 ? -8.992 3.766 -3.982 1 97.88 94 VAL A CA 1
ATOM 751 C C . VAL A 1 94 ? -9.828 5.02 -4.207 1 97.88 94 VAL A C 1
ATOM 753 O O . VAL A 1 94 ? -10.617 5.086 -5.156 1 97.88 94 VAL A O 1
ATOM 756 N N . LEU A 1 95 ? -9.617 6.012 -3.354 1 96.75 95 LEU A N 1
ATOM 757 C CA . LEU A 1 95 ? -10.43 7.223 -3.406 1 96.75 95 LEU A CA 1
ATOM 758 C C . LEU A 1 95 ? -9.586 8.422 -3.83 1 96.75 95 LEU A C 1
ATOM 760 O O . LEU A 1 95 ? -10.125 9.484 -4.152 1 96.75 95 LEU A O 1
ATOM 764 N N . GLU A 1 96 ? -8.312 8.281 -3.758 1 91.31 96 GLU A N 1
ATOM 765 C CA . GLU A 1 96 ? -7.336 9.266 -4.203 1 91.31 96 GLU A CA 1
ATOM 766 C C . GLU A 1 96 ? -6.117 8.594 -4.824 1 91.31 96 GLU A C 1
ATOM 768 O O . GLU A 1 96 ? -5.625 7.586 -4.309 1 91.31 96 GLU A O 1
ATOM 773 N N . GLY A 1 97 ? -5.688 9.047 -5.926 1 84.62 97 GLY A N 1
ATOM 774 C CA . GLY A 1 97 ? -4.477 8.492 -6.52 1 84.62 97 GLY A CA 1
ATOM 775 C C . GLY A 1 97 ? -4.031 9.234 -7.766 1 84.62 97 GLY A C 1
ATOM 776 O O . GLY A 1 97 ? -4.812 9.977 -8.367 1 84.62 97 GLY A O 1
ATOM 777 N N . PRO A 1 98 ? -2.752 9.289 -7.777 1 66.38 98 PRO A N 1
ATOM 778 C CA . PRO A 1 98 ? -2.279 10 -8.969 1 66.38 98 PRO A CA 1
ATOM 779 C C . PRO A 1 98 ? -2.727 9.336 -10.266 1 66.38 98 PRO A C 1
ATOM 781 O O . PRO A 1 98 ? -2.691 9.969 -11.328 1 66.38 98 PRO A O 1
ATOM 784 N N . CYS A 1 99 ? -2.779 7.953 -10.156 1 53.62 99 CYS A N 1
ATOM 785 C CA . CYS A 1 99 ? -3.127 7.34 -11.43 1 53.62 99 CYS A CA 1
ATOM 786 C C . CYS A 1 99 ? -4.629 7.426 -11.688 1 53.62 99 CYS A C 1
ATOM 788 O O . CYS A 1 99 ? -5.273 6.41 -11.961 1 53.62 99 CYS A O 1
ATOM 790 N N . ALA A 1 100 ? -5.273 8.5 -10.844 1 47.84 100 ALA A N 1
ATOM 791 C CA . ALA A 1 100 ? -6.719 8.633 -11 1 47.84 100 ALA A CA 1
ATOM 792 C C . ALA A 1 100 ? -7.109 8.648 -12.477 1 47.84 100 ALA A C 1
ATOM 794 O O . ALA A 1 100 ? -6.387 9.195 -13.312 1 47.84 100 ALA A O 1
ATOM 795 N N . PRO A 1 101 ? -8.203 7.754 -12.633 1 34.12 101 PRO A N 1
ATOM 796 C CA . PRO A 1 101 ? -8.648 7.879 -14.023 1 34.12 101 PRO A CA 1
ATOM 797 C C . PRO A 1 101 ? -8.766 9.328 -14.477 1 34.12 101 PRO A C 1
ATOM 799 O O . PRO A 1 101 ? -8.945 10.227 -13.648 1 34.12 101 PRO A O 1
ATOM 802 N N . MET B 1 1 ? 11.398 5.66 -7.27 1 95 1 MET B N 1
ATOM 803 C CA . MET B 1 1 ? 10.258 6.172 -6.52 1 95 1 MET B CA 1
ATOM 804 C C . MET B 1 1 ? 10.109 5.445 -5.188 1 95 1 MET B C 1
ATOM 806 O O . MET B 1 1 ? 10.555 4.305 -5.047 1 95 1 MET B O 1
ATOM 810 N N . VAL B 1 2 ? 9.672 6.133 -4.164 1 97.81 2 VAL B N 1
ATOM 811 C CA . VAL B 1 2 ? 9.422 5.551 -2.85 1 97.81 2 VAL B CA 1
ATOM 812 C C . VAL B 1 2 ? 7.98 5.828 -2.428 1 97.81 2 VAL B C 1
ATOM 814 O O . VAL B 1 2 ? 7.469 6.93 -2.641 1 97.81 2 VAL B O 1
ATOM 817 N N . GLU B 1 3 ? 7.371 4.859 -1.899 1 97.69 3 GLU B N 1
ATOM 818 C CA . GLU B 1 3 ? 6.09 5.078 -1.232 1 97.69 3 GLU B CA 1
ATOM 819 C C . GLU B 1 3 ? 6.238 5.004 0.284 1 97.69 3 GLU B C 1
ATOM 821 O O . GLU B 1 3 ? 6.703 3.996 0.819 1 97.69 3 GLU B O 1
ATOM 826 N N . HIS B 1 4 ? 5.988 6.098 0.951 1 98.75 4 HIS B N 1
ATOM 827 C CA . HIS B 1 4 ? 5.746 6.105 2.389 1 98.75 4 HIS B CA 1
ATOM 828 C C . HIS B 1 4 ? 4.348 5.594 2.717 1 98.75 4 HIS B C 1
ATOM 830 O O . HIS B 1 4 ? 3.379 6.359 2.678 1 98.75 4 HIS B O 1
ATOM 836 N N . LEU B 1 5 ? 4.277 4.285 3.018 1 98.88 5 LEU B N 1
ATOM 8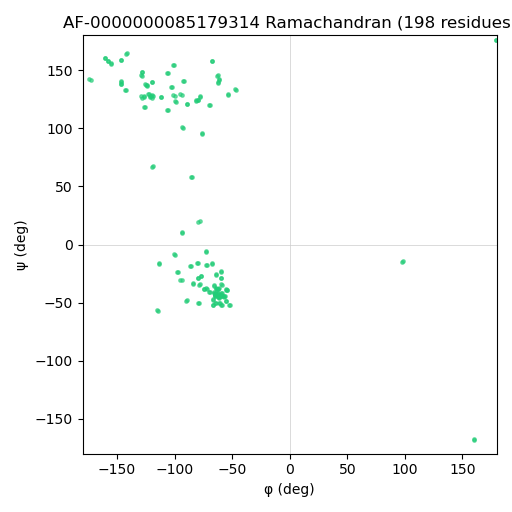37 C CA . LEU B 1 5 ? 3.014 3.561 3.104 1 98.88 5 LEU B CA 1
ATOM 838 C C . LEU B 1 5 ? 2.576 3.4 4.555 1 98.88 5 LEU B C 1
ATOM 840 O O . LEU B 1 5 ? 3.357 2.949 5.398 1 98.88 5 LEU B O 1
ATOM 844 N N . ILE B 1 6 ? 1.319 3.799 4.832 1 98.94 6 ILE B N 1
ATOM 845 C CA . ILE B 1 6 ? 0.721 3.695 6.16 1 98.94 6 ILE B CA 1
ATOM 846 C C . ILE B 1 6 ? -0.601 2.936 6.07 1 98.94 6 ILE B C 1
ATOM 848 O O . ILE B 1 6 ? -1.497 3.322 5.316 1 98.94 6 ILE B O 1
ATOM 852 N N . VAL B 1 7 ? -0.709 1.839 6.707 1 98.94 7 VAL B N 1
ATOM 853 C CA . VAL B 1 7 ? -2.012 1.248 6.996 1 98.94 7 VAL B CA 1
ATOM 854 C C . VAL B 1 7 ? -2.389 1.511 8.453 1 98.94 7 VAL B C 1
ATOM 856 O O . VAL B 1 7 ? -1.539 1.434 9.344 1 98.94 7 VAL B O 1
ATOM 859 N N . PHE B 1 8 ? -3.688 1.923 8.664 1 98.94 8 PHE B N 1
ATOM 860 C CA . PHE B 1 8 ? -3.982 2.385 10.016 1 98.94 8 PHE B CA 1
ATOM 861 C C . PHE B 1 8 ? -5.473 2.287 10.305 1 98.94 8 PHE B C 1
ATOM 863 O O . PHE B 1 8 ? -6.281 2.131 9.391 1 98.94 8 PHE B O 1
ATOM 870 N N . ASN B 1 9 ? -5.766 2.244 11.547 1 98.75 9 ASN B N 1
ATOM 871 C CA . ASN B 1 9 ? -7.086 2.551 12.078 1 98.75 9 ASN B CA 1
ATOM 872 C C . ASN B 1 9 ? -7.145 3.959 12.664 1 98.75 9 ASN B C 1
ATOM 874 O O . ASN B 1 9 ? -6.109 4.539 13 1 98.75 9 ASN B O 1
ATOM 878 N N . ALA B 1 10 ? -8.32 4.52 12.68 1 98.56 10 ALA B N 1
ATOM 879 C CA . ALA B 1 10 ? -8.461 5.895 13.148 1 98.56 10 ALA B CA 1
ATOM 880 C C . ALA B 1 10 ? -9.492 5.988 14.266 1 98.56 10 ALA B C 1
ATOM 882 O O . ALA B 1 10 ? -10.539 5.336 14.211 1 98.56 10 ALA B O 1
ATOM 883 N N . GLU B 1 11 ? -9.18 6.742 15.273 1 97.69 11 GLU B N 1
ATOM 884 C CA . GLU B 1 11 ? -10.148 7.121 16.297 1 97.69 11 GLU B CA 1
ATOM 885 C C . GLU B 1 11 ? -10.945 8.352 15.867 1 97.69 11 GLU B C 1
ATOM 887 O O . GLU B 1 11 ? -10.93 9.375 16.547 1 97.69 11 GLU B O 1
ATOM 892 N N . ALA B 1 12 ? -11.617 8.305 14.781 1 98.12 12 ALA B N 1
ATOM 893 C CA . ALA B 1 12 ? -12.391 9.367 14.141 1 98.12 12 ALA B CA 1
ATOM 894 C C . ALA B 1 12 ? -13.398 8.797 13.156 1 98.12 12 ALA B C 1
ATOM 896 O O . ALA B 1 12 ? -13.312 7.625 12.773 1 98.12 12 ALA B O 1
ATOM 897 N N . SER B 1 13 ? -14.43 9.562 12.789 1 97.81 13 SER B N 1
ATOM 898 C CA . SER B 1 13 ? -15.391 9.141 11.766 1 97.81 13 SER B CA 1
ATOM 899 C C . SER B 1 13 ? -14.734 9.078 10.391 1 97.81 13 SER B C 1
ATOM 901 O O . SER B 1 13 ? -13.703 9.711 10.156 1 97.81 13 SER B O 1
ATOM 903 N N . PRO B 1 14 ? -15.312 8.297 9.453 1 97.62 14 PRO B N 1
ATOM 904 C CA . PRO B 1 14 ? -14.797 8.273 8.078 1 97.62 14 PRO B CA 1
ATOM 905 C C . PRO B 1 14 ? -14.719 9.656 7.449 1 97.62 14 PRO B C 1
ATOM 907 O O . PRO B 1 14 ? -13.773 9.953 6.707 1 97.62 14 PRO B O 1
ATOM 910 N N . GLU B 1 15 ? -15.695 10.469 7.719 1 98.06 15 GLU B N 1
ATOM 911 C CA . GLU B 1 15 ? -15.688 11.828 7.184 1 98.06 15 GLU B CA 1
ATOM 912 C C . GLU B 1 15 ? -14.492 12.617 7.703 1 98.06 15 GLU B C 1
ATOM 914 O O . GLU B 1 15 ? -13.867 13.367 6.949 1 98.06 15 GLU B O 1
ATOM 919 N N . GLU B 1 16 ? -14.188 12.492 8.984 1 98.44 16 GLU B N 1
ATOM 920 C CA . GLU B 1 16 ? -13.039 13.172 9.578 1 98.44 16 GLU B CA 1
ATOM 921 C C . GLU B 1 16 ? -11.734 12.672 8.977 1 98.44 16 GLU B C 1
ATOM 923 O O . GLU B 1 16 ? -10.805 13.453 8.766 1 98.44 16 GLU B O 1
ATOM 928 N N . VAL B 1 17 ? -11.68 11.398 8.719 1 98.75 17 VAL B N 1
ATOM 929 C CA . VAL B 1 17 ? -10.484 10.836 8.117 1 98.75 17 VAL B CA 1
ATOM 930 C C . VAL B 1 17 ? -10.297 11.391 6.707 1 98.75 17 VAL B C 1
ATOM 932 O O . VAL B 1 17 ? -9.188 11.758 6.316 1 98.75 17 VAL B O 1
ATOM 935 N N . ARG B 1 18 ? -11.359 11.508 5.945 1 98.38 18 ARG B N 1
ATOM 936 C CA . ARG B 1 18 ? -11.266 12.039 4.59 1 98.38 18 ARG B CA 1
ATOM 937 C C . ARG B 1 18 ? -10.852 13.508 4.602 1 98.38 18 ARG B C 1
ATOM 939 O O . ARG B 1 18 ? -10.117 13.953 3.721 1 98.38 18 ARG B O 1
ATOM 946 N N . ARG B 1 19 ? -11.305 14.258 5.594 1 98.25 19 ARG B N 1
ATOM 947 C CA . ARG B 1 19 ? -10.852 15.633 5.75 1 98.25 19 ARG B CA 1
ATOM 948 C C . ARG B 1 19 ? -9.359 15.688 6.066 1 98.25 19 ARG B C 1
ATOM 950 O O . ARG B 1 19 ? -8.648 16.547 5.555 1 98.25 19 ARG B O 1
ATOM 957 N N . MET B 1 20 ? -8.984 14.781 6.941 1 98.69 20 MET B N 1
ATOM 958 C CA . MET B 1 20 ? -7.562 14.688 7.273 1 98.69 20 MET B CA 1
ATOM 959 C C . MET B 1 20 ? -6.734 14.375 6.031 1 98.69 20 MET B C 1
ATOM 961 O O . MET B 1 20 ? -5.672 14.969 5.824 1 98.69 20 MET B O 1
ATOM 965 N N . VAL B 1 21 ? -7.164 13.5 5.16 1 98.62 21 VAL B N 1
ATOM 966 C CA . VAL B 1 21 ? -6.453 13.141 3.939 1 98.62 21 VAL B CA 1
ATOM 967 C C . VAL B 1 21 ? -6.363 14.352 3.014 1 98.62 21 VAL B C 1
ATOM 969 O O . VAL B 1 21 ? -5.32 14.594 2.398 1 98.62 21 VAL B O 1
ATOM 972 N N . ALA B 1 22 ? -7.457 15.109 2.889 1 98 22 ALA B N 1
ATOM 973 C CA . ALA B 1 22 ? -7.441 16.328 2.09 1 98 22 ALA B CA 1
ATOM 974 C C . ALA B 1 22 ? -6.406 17.312 2.619 1 98 22 ALA B C 1
ATOM 976 O O . ALA B 1 22 ? -5.691 17.953 1.841 1 98 22 ALA B O 1
ATOM 977 N N . GLU B 1 23 ? -6.359 17.469 3.938 1 98.19 23 GLU B N 1
ATOM 978 C CA . GLU B 1 23 ? -5.344 18.328 4.551 1 98.19 23 GLU B CA 1
ATOM 979 C C . GLU B 1 23 ? -3.938 17.797 4.266 1 98.19 23 GLU B C 1
ATOM 981 O O . GLU B 1 23 ? -3.031 18.578 3.959 1 98.19 23 GLU B O 1
ATOM 986 N N . ALA B 1 24 ? -3.721 16.5 4.414 1 98.56 24 ALA B N 1
ATOM 987 C CA . ALA B 1 24 ? -2.438 15.883 4.098 1 98.56 24 ALA B CA 1
ATOM 988 C C . ALA B 1 24 ? -1.988 16.25 2.684 1 98.56 24 ALA B C 1
ATOM 990 O O . ALA B 1 24 ? -0.851 16.672 2.477 1 98.56 24 ALA B O 1
ATOM 991 N N . LYS B 1 25 ? -2.873 16.031 1.763 1 97.75 25 LYS B N 1
ATOM 992 C CA . LYS B 1 25 ? -2.557 16.344 0.37 1 97.75 25 LYS B CA 1
ATOM 993 C C . LYS B 1 25 ? -2.125 17.797 0.207 1 97.75 25 LYS B C 1
ATOM 995 O O . LYS B 1 25 ? -1.094 18.078 -0.404 1 97.75 25 LYS B O 1
ATOM 1000 N N . ALA B 1 26 ? -2.904 18.719 0.784 1 97.62 26 ALA B N 1
ATOM 1001 C CA . ALA B 1 26 ? -2.652 20.156 0.652 1 97.62 26 ALA B CA 1
ATOM 1002 C C . ALA B 1 26 ? -1.309 20.531 1.271 1 97.62 26 ALA B C 1
ATOM 1004 O O . ALA B 1 26 ? -0.566 21.344 0.708 1 97.62 26 ALA B O 1
ATOM 1005 N N . VAL B 1 27 ? -0.935 19.953 2.375 1 98.44 27 VAL B N 1
ATOM 1006 C CA . VAL B 1 27 ? 0.223 20.359 3.162 1 98.44 27 VAL B CA 1
ATOM 1007 C C . VAL B 1 27 ? 1.465 19.609 2.686 1 98.44 27 VAL B C 1
ATOM 1009 O O . VAL B 1 27 ? 2.506 20.219 2.43 1 98.44 27 VAL B O 1
ATOM 1012 N N . LEU B 1 28 ? 1.398 18.297 2.521 1 98.38 28 LEU B N 1
ATOM 1013 C CA . LEU B 1 28 ? 2.58 17.469 2.324 1 98.38 28 LEU B CA 1
ATOM 1014 C C . LEU B 1 28 ? 3.098 17.594 0.894 1 98.38 28 LEU B C 1
ATOM 1016 O O . LEU B 1 28 ? 4.289 17.391 0.643 1 98.38 28 LEU B O 1
ATOM 1020 N N . THR B 1 29 ? 2.213 17.906 -0.066 1 97.88 29 THR B N 1
ATOM 1021 C CA . THR B 1 29 ? 2.654 18.047 -1.449 1 97.88 29 THR B CA 1
ATOM 1022 C C . THR B 1 29 ? 3.461 19.328 -1.64 1 97.88 29 THR B C 1
ATOM 1024 O O . THR B 1 29 ? 4.07 19.531 -2.691 1 97.88 29 THR B O 1
ATOM 1027 N N . GLN B 1 30 ? 3.541 20.172 -0.625 1 98.44 30 GLN B N 1
ATOM 1028 C CA . GLN B 1 30 ? 4.383 21.359 -0.664 1 98.44 30 GLN B CA 1
ATOM 1029 C C . GLN B 1 30 ? 5.84 21.016 -0.377 1 98.44 30 GLN B C 1
ATOM 1031 O O . GLN B 1 30 ? 6.734 21.828 -0.589 1 98.44 30 GLN B O 1
ATOM 1036 N N . ILE B 1 31 ? 6.078 19.875 0.155 1 98.56 31 ILE B N 1
ATOM 1037 C CA . ILE B 1 31 ? 7.43 19.469 0.512 1 98.56 31 ILE B CA 1
ATOM 1038 C C . ILE B 1 31 ? 8.18 19.016 -0.741 1 98.56 31 ILE B C 1
ATOM 1040 O O . ILE B 1 31 ? 7.691 18.172 -1.491 1 98.56 31 ILE B O 1
ATOM 1044 N N . PRO B 1 32 ? 9.391 19.578 -0.995 1 98.25 32 PRO B N 1
ATOM 1045 C CA . PRO B 1 32 ? 10.148 19.172 -2.182 1 98.25 32 PRO B CA 1
ATOM 1046 C C . PRO B 1 32 ? 10.352 17.672 -2.271 1 98.25 32 PRO B C 1
ATOM 1048 O O . PRO B 1 32 ? 10.734 17.031 -1.284 1 98.25 32 PRO B O 1
ATOM 1051 N N . GLY B 1 33 ? 10.016 17.094 -3.439 1 98.12 33 GLY B N 1
ATOM 1052 C CA . GLY B 1 33 ? 10.242 15.672 -3.67 1 98.12 33 GLY B CA 1
ATOM 1053 C C . GLY B 1 33 ? 9 14.828 -3.455 1 98.12 33 GLY B C 1
ATOM 1054 O O . GLY B 1 33 ? 8.977 13.648 -3.811 1 98.12 33 GLY B O 1
ATOM 1055 N N . VAL B 1 34 ? 8 15.383 -2.832 1 98.06 34 VAL B N 1
ATOM 1056 C CA . VAL B 1 34 ? 6.719 14.703 -2.715 1 98.06 34 VAL B CA 1
ATOM 1057 C C . VAL B 1 34 ? 5.93 14.859 -4.012 1 98.06 34 VAL B C 1
ATOM 1059 O O . VAL B 1 34 ? 5.664 15.984 -4.449 1 98.06 34 VAL B O 1
ATOM 1062 N N . LEU B 1 35 ? 5.527 13.797 -4.586 1 96.44 35 LEU B N 1
ATOM 1063 C CA . LEU B 1 35 ? 4.895 13.805 -5.902 1 96.44 35 LEU B CA 1
ATOM 1064 C C . LEU B 1 35 ? 3.375 13.766 -5.777 1 96.44 35 LEU B C 1
ATOM 1066 O O . LEU B 1 35 ? 2.662 14.117 -6.719 1 96.44 35 LEU B O 1
ATOM 1070 N N . GLY B 1 36 ? 2.914 13.266 -4.688 1 96.06 36 GLY B N 1
ATOM 1071 C CA . GLY B 1 36 ? 1.487 13.094 -4.465 1 96.06 36 GLY B CA 1
ATOM 1072 C C . GLY B 1 36 ? 1.166 12.086 -3.383 1 96.06 36 GLY B C 1
ATOM 1073 O O . GLY B 1 36 ? 2.027 11.742 -2.568 1 96.06 36 GLY B O 1
ATOM 1074 N N . LEU B 1 37 ? -0.057 11.695 -3.287 1 97.12 37 LEU B N 1
ATOM 1075 C CA . LEU B 1 37 ? -0.444 10.695 -2.301 1 97.12 37 LEU B CA 1
ATOM 1076 C C . LEU B 1 37 ? -1.496 9.75 -2.873 1 97.12 37 LEU B C 1
ATOM 1078 O O . LEU B 1 37 ? -2.09 10.031 -3.916 1 97.12 37 LEU B O 1
ATOM 1082 N N . ARG B 1 38 ? -1.686 8.703 -2.266 1 97.38 38 ARG B N 1
ATOM 1083 C CA . ARG B 1 38 ? -2.727 7.715 -2.512 1 97.38 38 ARG B CA 1
ATOM 1084 C C . ARG B 1 38 ? -3.488 7.391 -1.23 1 97.38 38 ARG B C 1
ATOM 1086 O O . ARG B 1 38 ? -2.91 7.391 -0.141 1 97.38 38 ARG B O 1
ATOM 1093 N N . TYR B 1 39 ? -4.758 7.145 -1.449 1 98.62 39 TYR B N 1
ATOM 1094 C CA . TYR B 1 39 ? -5.609 6.875 -0.294 1 98.62 39 TYR B CA 1
ATOM 1095 C C . TYR B 1 39 ? -6.699 5.871 -0.642 1 98.62 39 TYR B C 1
ATOM 1097 O O . TYR B 1 39 ? -7.289 5.934 -1.724 1 98.62 39 TYR B O 1
ATOM 1105 N N . GLY B 1 40 ? -6.91 4.965 0.276 1 98.62 40 GLY B N 1
ATOM 1106 C CA . GLY B 1 40 ? -7.988 4.008 0.103 1 98.62 40 GLY B CA 1
ATOM 1107 C C . GLY B 1 40 ? -8.641 3.596 1.411 1 98.62 40 GLY B C 1
ATOM 1108 O O . GLY B 1 40 ? -8.031 3.723 2.477 1 98.62 40 GLY B O 1
ATOM 1109 N N . GLU B 1 41 ? -9.859 3.102 1.309 1 98.81 41 GLU B N 1
ATOM 1110 C CA . GLU B 1 41 ? -10.625 2.572 2.432 1 98.81 41 GLU B CA 1
ATOM 1111 C C . GLU B 1 41 ? -10.984 1.103 2.217 1 98.81 41 GLU B C 1
ATOM 1113 O O . GLU B 1 41 ? -11.344 0.704 1.108 1 98.81 41 GLU B O 1
ATOM 1118 N N . ALA B 1 42 ? -10.883 0.348 3.314 1 98.88 42 ALA B N 1
ATOM 1119 C CA . ALA B 1 42 ? -11.117 -1.091 3.217 1 98.88 42 ALA B CA 1
ATOM 1120 C C . ALA B 1 42 ? -12.547 -1.383 2.762 1 98.88 42 ALA B C 1
ATOM 1122 O O . ALA B 1 42 ? -13.492 -0.75 3.23 1 98.88 42 ALA B O 1
ATOM 1123 N N . LEU B 1 43 ? -12.703 -2.361 1.896 1 98.56 43 LEU B N 1
ATOM 1124 C CA . LEU B 1 43 ? -14.023 -2.803 1.447 1 98.56 43 LEU B CA 1
ATOM 1125 C C . LEU B 1 43 ? -14.719 -3.617 2.529 1 98.56 43 LEU B C 1
ATOM 1127 O O . LEU B 1 43 ? -15.93 -3.482 2.729 1 98.56 43 LEU B O 1
ATOM 1131 N N . SER B 1 44 ? -13.914 -4.418 3.217 1 96.94 44 SER B N 1
ATOM 1132 C CA . SER B 1 44 ? -14.477 -5.316 4.223 1 96.94 44 SER B CA 1
ATOM 1133 C C . SER B 1 44 ? -14.469 -4.668 5.605 1 96.94 44 SER B C 1
ATOM 1135 O O . SER B 1 44 ? -13.453 -4.117 6.035 1 96.94 44 SER B O 1
ATOM 1137 N N . PRO B 1 45 ? -15.516 -4.867 6.395 1 92.88 45 PRO B N 1
ATOM 1138 C CA . PRO B 1 45 ? -15.547 -4.336 7.758 1 92.88 45 PRO B CA 1
ATOM 1139 C C . PRO B 1 45 ? -14.617 -5.086 8.703 1 92.88 45 PRO B C 1
ATOM 1141 O O . PRO B 1 45 ? -14.266 -4.57 9.773 1 92.88 45 PRO B O 1
ATOM 1144 N N . GLY B 1 46 ? -14.188 -6.281 8.336 1 95.69 46 GLY B N 1
ATOM 1145 C CA . GLY B 1 46 ? -13.336 -7.086 9.195 1 95.69 46 GLY B CA 1
ATOM 1146 C C . GLY B 1 46 ? -11.859 -6.898 8.914 1 95.69 46 GLY B C 1
ATOM 1147 O O . GLY B 1 46 ? -11.023 -7.633 9.445 1 95.69 46 GLY B O 1
ATOM 1148 N N . ALA B 1 47 ? -11.562 -5.953 8.133 1 97.81 47 ALA B N 1
ATOM 1149 C CA . ALA B 1 47 ? -10.156 -5.703 7.82 1 97.81 47 ALA B CA 1
ATOM 1150 C C . ALA B 1 47 ? -9.367 -5.328 9.07 1 97.81 47 ALA B C 1
ATOM 1152 O O . ALA B 1 47 ? -9.867 -4.59 9.922 1 97.81 47 ALA B O 1
ATOM 1153 N N . ARG B 1 48 ? -8.102 -5.734 9.141 1 98.12 48 ARG B N 1
ATOM 1154 C CA . ARG B 1 48 ? -7.242 -5.422 10.273 1 98.12 48 ARG B CA 1
ATOM 1155 C C . ARG B 1 48 ? -6.992 -3.92 10.375 1 98.12 48 ARG B C 1
ATOM 1157 O O . ARG B 1 48 ? -7.02 -3.352 11.469 1 98.12 48 ARG B O 1
ATOM 1164 N N . TYR B 1 49 ? -6.723 -3.299 9.297 1 98.81 49 TYR B N 1
ATOM 1165 C CA . TYR B 1 49 ? -6.562 -1.853 9.188 1 98.81 49 TYR B CA 1
ATOM 1166 C C . TYR B 1 49 ? -7.559 -1.266 8.195 1 98.81 49 TYR B C 1
ATOM 1168 O O . TYR B 1 49 ? -7.551 -1.618 7.012 1 98.81 49 TYR B O 1
ATOM 1176 N N . ARG B 1 50 ? -8.273 -0.316 8.547 1 98.69 50 ARG B N 1
ATOM 1177 C CA . ARG B 1 50 ? -9.391 0.234 7.789 1 98.69 50 ARG B CA 1
ATOM 1178 C C . ARG B 1 50 ? -8.898 1.156 6.676 1 98.69 50 ARG B C 1
ATOM 1180 O O . ARG B 1 50 ? -9.531 1.258 5.621 1 98.69 50 ARG B O 1
ATOM 1187 N N . TYR B 1 51 ? -7.766 1.762 6.898 1 98.88 51 TYR B N 1
ATOM 1188 C CA . TYR B 1 51 ? -7.348 2.809 5.977 1 98.88 51 TYR B CA 1
ATOM 1189 C C . TYR B 1 51 ? -5.926 2.564 5.484 1 98.88 51 TYR B C 1
ATOM 1191 O O . TYR B 1 51 ? -5.109 1.968 6.191 1 98.88 51 TYR B O 1
ATOM 1199 N N . TRP B 1 52 ? -5.699 2.988 4.281 1 98.88 52 TRP B N 1
ATOM 1200 C CA . TRP B 1 52 ? -4.375 3.033 3.67 1 98.88 52 TRP B CA 1
ATOM 1201 C C . TRP B 1 52 ? -4.074 4.426 3.125 1 98.88 52 TRP B C 1
ATOM 1203 O O . TRP B 1 52 ? -4.91 5.027 2.447 1 98.88 52 TRP B O 1
ATOM 1213 N N . LEU B 1 53 ? -2.967 5.016 3.488 1 98.81 53 LEU B N 1
ATOM 1214 C CA . LEU B 1 53 ? -2.424 6.262 2.957 1 98.81 53 LEU B CA 1
ATOM 1215 C C . LEU B 1 53 ? -0.971 6.082 2.529 1 98.81 53 LEU B C 1
ATOM 1217 O O . LEU B 1 53 ? -0.153 5.566 3.297 1 98.81 53 LEU B O 1
ATOM 1221 N N . SER B 1 54 ? -0.681 6.441 1.295 1 98.25 54 SER B N 1
ATOM 1222 C CA . SER B 1 54 ? 0.692 6.469 0.801 1 98.25 54 SER B CA 1
ATOM 1223 C C . SER B 1 54 ? 1.091 7.867 0.344 1 98.25 54 SER B C 1
ATOM 1225 O O . SER B 1 54 ? 0.384 8.492 -0.45 1 98.25 54 SER B O 1
ATOM 1227 N N . VAL B 1 55 ? 2.168 8.359 0.875 1 98.31 55 VAL B N 1
ATOM 1228 C CA . VAL B 1 55 ? 2.801 9.547 0.31 1 98.31 55 VAL B CA 1
ATOM 1229 C C . VAL B 1 55 ? 3.895 9.133 -0.673 1 98.31 55 VAL B C 1
ATOM 1231 O O . VAL B 1 55 ? 4.762 8.32 -0.34 1 98.31 55 VAL B O 1
ATOM 1234 N N . VAL B 1 56 ? 3.867 9.68 -1.89 1 97.44 56 VAL B N 1
ATOM 1235 C CA . VAL B 1 56 ? 4.73 9.242 -2.979 1 97.44 56 VAL B CA 1
ATOM 1236 C C . VAL B 1 56 ? 5.93 10.18 -3.102 1 97.44 56 VAL B C 1
ATOM 1238 O O . VAL B 1 56 ? 5.766 11.383 -3.312 1 97.44 56 VAL B O 1
ATOM 1241 N N . PHE B 1 57 ? 7.141 9.555 -2.996 1 98.12 57 PHE B N 1
ATOM 1242 C CA . PHE B 1 57 ? 8.391 10.305 -3.082 1 98.12 57 PHE B CA 1
ATOM 1243 C C . PHE B 1 57 ? 9.07 10.062 -4.422 1 98.12 57 PHE B C 1
ATOM 1245 O O . PHE B 1 57 ? 9.047 8.945 -4.945 1 98.12 57 PHE B O 1
ATOM 1252 N N . ALA B 1 58 ? 9.758 11.055 -4.902 1 97.56 58 ALA B N 1
ATOM 1253 C CA . ALA B 1 58 ? 10.508 10.953 -6.152 1 97.56 58 ALA B CA 1
ATOM 1254 C C . ALA B 1 58 ? 11.625 9.922 -6.039 1 97.56 58 ALA B C 1
ATOM 1256 O O . ALA B 1 58 ? 12.055 9.344 -7.043 1 97.56 58 ALA B O 1
ATOM 1257 N N . GLY B 1 59 ? 12.094 9.695 -4.828 1 97.69 59 GLY B N 1
ATOM 1258 C CA . GLY B 1 59 ? 13.156 8.742 -4.59 1 97.69 59 GLY B CA 1
ATOM 1259 C C . GLY B 1 59 ? 13.562 8.648 -3.131 1 97.69 59 GLY B C 1
ATOM 1260 O O . GLY B 1 59 ? 13 9.344 -2.281 1 97.69 59 GLY B O 1
ATOM 1261 N N . PRO B 1 60 ? 14.516 7.688 -2.828 1 98.38 60 PRO B N 1
ATOM 1262 C CA . PRO B 1 60 ? 14.922 7.465 -1.439 1 98.38 60 PRO B CA 1
ATOM 1263 C C . PRO B 1 60 ? 15.516 8.711 -0.79 1 98.38 60 PRO B C 1
ATOM 1265 O O . PRO B 1 60 ? 15.461 8.859 0.434 1 98.38 60 PRO B O 1
ATOM 1268 N N . GLU B 1 61 ? 16.031 9.633 -1.627 1 98 61 GLU B N 1
ATOM 1269 C CA . GLU B 1 61 ? 16.672 10.844 -1.115 1 98 61 GLU B CA 1
ATOM 1270 C C . GLU B 1 61 ? 15.664 11.758 -0.438 1 98 61 GLU B C 1
ATOM 1272 O O . GLU B 1 61 ? 16.031 12.641 0.337 1 98 61 GLU B O 1
ATOM 1277 N N . VAL B 1 62 ? 14.406 11.586 -0.653 1 98.56 62 VAL B N 1
ATOM 1278 C CA . VAL B 1 62 ? 13.352 12.461 -0.159 1 98.56 62 VAL B CA 1
ATOM 1279 C C . VAL B 1 62 ? 12.953 12.047 1.252 1 98.56 62 VAL B C 1
ATOM 1281 O O . VAL B 1 62 ? 12.359 12.828 1.995 1 98.56 62 VAL B O 1
ATOM 1284 N N . VAL B 1 63 ? 13.25 10.859 1.715 1 98.62 63 VAL B N 1
ATOM 1285 C CA . VAL B 1 63 ? 12.742 10.266 2.951 1 98.62 63 VAL B CA 1
ATOM 1286 C C . VAL B 1 63 ? 13.133 11.148 4.137 1 98.62 63 VAL B C 1
ATOM 1288 O O . VAL B 1 63 ? 12.273 11.57 4.914 1 98.62 63 VAL B O 1
ATOM 1291 N N . GLU B 1 64 ? 14.398 11.453 4.227 1 98.06 64 GLU B N 1
ATOM 1292 C CA . GLU B 1 64 ? 14.867 12.227 5.367 1 98.06 64 GLU B CA 1
ATOM 1293 C C . GLU B 1 64 ? 14.375 13.672 5.297 1 98.06 64 GLU B C 1
ATOM 1295 O O . GLU B 1 64 ? 14.023 14.266 6.32 1 98.06 64 GLU B O 1
ATOM 1300 N N . VAL B 1 65 ? 14.391 14.266 4.082 1 98.06 65 VAL B N 1
ATOM 1301 C CA . VAL B 1 65 ? 13.891 15.617 3.875 1 98.06 65 VAL B CA 1
ATOM 1302 C C . VAL B 1 65 ? 12.438 15.711 4.344 1 98.06 65 VAL B C 1
ATOM 1304 O O . VAL B 1 65 ? 12.07 16.625 5.074 1 98.06 65 VAL B O 1
ATOM 1307 N N . TYR B 1 66 ? 11.703 14.742 3.979 1 98.75 66 TYR B N 1
ATOM 1308 C CA . TYR B 1 66 ? 10.297 14.672 4.34 1 98.75 66 TYR B CA 1
ATOM 1309 C C . TYR B 1 66 ? 10.125 14.484 5.84 1 98.75 66 TYR B C 1
ATOM 1311 O O . TYR B 1 66 ? 9.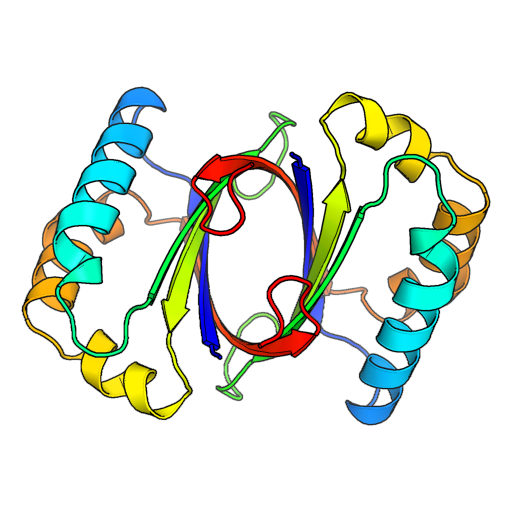367 15.219 6.48 1 98.75 66 TYR B O 1
ATOM 1319 N N . ARG B 1 67 ? 10.766 13.523 6.426 1 98.44 67 ARG B N 1
ATOM 1320 C CA . ARG B 1 67 ? 10.641 13.164 7.836 1 98.44 67 ARG B CA 1
ATOM 1321 C C . ARG B 1 67 ? 10.898 14.367 8.734 1 98.44 67 ARG B C 1
ATOM 1323 O O . ARG B 1 67 ? 10.195 14.57 9.727 1 98.44 67 ARG B O 1
ATOM 1330 N N . ASP B 1 68 ? 11.891 15.172 8.305 1 98.5 68 ASP B N 1
ATOM 1331 C CA . ASP B 1 68 ? 12.344 16.234 9.195 1 98.5 68 ASP B CA 1
ATOM 1332 C C . ASP B 1 68 ? 11.742 17.578 8.797 1 98.5 68 ASP B C 1
ATOM 1334 O O . ASP B 1 68 ? 11.93 18.578 9.492 1 98.5 68 ASP B O 1
ATOM 1338 N N . HIS B 1 69 ? 11.078 17.672 7.703 1 98.75 69 HIS B N 1
ATOM 1339 C CA . HIS B 1 69 ? 10.5 18.922 7.242 1 98.75 69 HIS B CA 1
ATOM 1340 C C . HIS B 1 69 ? 9.477 19.453 8.234 1 98.75 69 HIS B C 1
ATOM 1342 O O . HIS B 1 69 ? 8.656 18.703 8.758 1 98.75 69 HIS B O 1
ATOM 1348 N N . PRO B 1 70 ? 9.406 20.719 8.445 1 98.75 70 PRO B N 1
ATOM 1349 C CA . PRO B 1 70 ? 8.477 21.281 9.422 1 98.75 70 PRO B CA 1
ATOM 1350 C C . PRO B 1 70 ? 7.016 21 9.086 1 98.75 70 PRO B C 1
ATOM 1352 O O . PRO B 1 70 ? 6.211 20.734 9.984 1 98.75 70 PRO B O 1
ATOM 1355 N N . LEU B 1 71 ? 6.695 21.031 7.852 1 98.81 71 LEU B N 1
ATOM 1356 C CA . LEU B 1 71 ? 5.32 20.766 7.438 1 98.81 71 LEU B CA 1
ATOM 1357 C C . LEU B 1 71 ? 4.898 19.344 7.809 1 98.81 71 LEU B C 1
ATOM 1359 O O . LEU B 1 71 ? 3.781 19.125 8.281 1 98.81 71 LEU B O 1
ATOM 1363 N N . HIS B 1 72 ? 5.75 18.344 7.578 1 98.88 72 HIS B N 1
ATOM 1364 C CA . HIS B 1 72 ? 5.434 16.984 7.953 1 98.88 72 HIS B CA 1
ATOM 1365 C C . HIS B 1 72 ? 5.355 16.828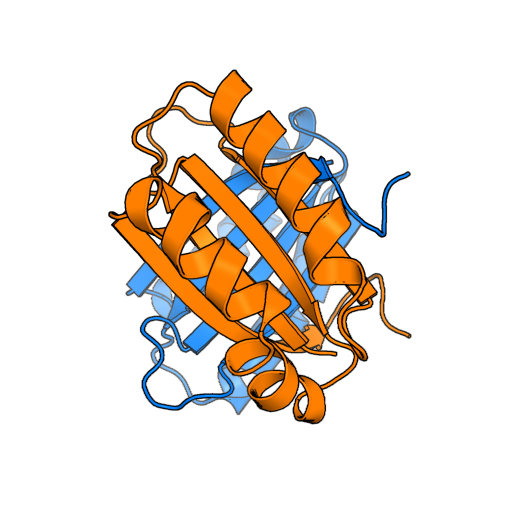 9.469 1 98.88 72 HIS B C 1
ATOM 1367 O O . HIS B 1 72 ? 4.426 16.203 9.984 1 98.88 72 HIS B O 1
ATOM 1373 N N . VAL B 1 73 ? 6.352 17.359 10.164 1 98.75 73 VAL B N 1
ATOM 1374 C CA . VAL B 1 73 ? 6.418 17.219 11.617 1 98.75 73 VAL B CA 1
ATOM 1375 C C . VAL B 1 73 ? 5.152 17.781 12.25 1 98.75 73 VAL B C 1
ATOM 1377 O O . VAL B 1 73 ? 4.535 17.141 13.109 1 98.75 73 VAL B O 1
ATOM 1380 N N . ASP B 1 74 ? 4.746 18.938 11.789 1 98.75 74 ASP B N 1
ATOM 1381 C CA . ASP B 1 74 ? 3.545 19.578 12.32 1 98.75 74 ASP B CA 1
ATOM 1382 C C . ASP B 1 74 ? 2.301 18.75 12.023 1 98.75 74 ASP B C 1
ATOM 1384 O O . ASP B 1 74 ? 1.523 18.438 12.93 1 98.75 74 ASP B O 1
ATOM 1388 N N . PHE B 1 75 ? 2.139 18.375 10.836 1 98.81 75 PHE B N 1
ATOM 1389 C CA . PHE B 1 75 ? 0.975 17.594 10.438 1 98.81 75 PHE B CA 1
ATOM 1390 C C . PHE B 1 75 ? 0.929 16.266 11.18 1 98.81 75 PHE B C 1
ATOM 1392 O O . PHE B 1 75 ? -0.116 15.883 11.711 1 98.81 75 PHE B O 1
ATOM 1399 N N . ALA B 1 76 ? 2.045 15.523 11.164 1 98.69 76 ALA B N 1
ATOM 1400 C CA . ALA B 1 76 ? 2.104 14.203 11.781 1 98.69 76 ALA B CA 1
ATOM 1401 C C . ALA B 1 76 ? 1.791 14.281 13.273 1 98.69 76 ALA B C 1
ATOM 1403 O O . ALA B 1 76 ? 1.008 13.477 13.789 1 98.69 76 ALA B O 1
ATOM 1404 N N . ASN B 1 77 ? 2.361 15.266 13.984 1 98.38 77 ASN B N 1
ATOM 1405 C CA . ASN B 1 77 ? 2.244 15.344 15.438 1 98.38 77 ASN B CA 1
ATOM 1406 C C . ASN B 1 77 ? 0.889 15.898 15.867 1 98.38 77 ASN B C 1
ATOM 1408 O O . ASN B 1 77 ? 0.305 15.43 16.844 1 98.38 77 ASN B O 1
ATOM 1412 N N . ARG B 1 78 ? 0.356 16.781 15.125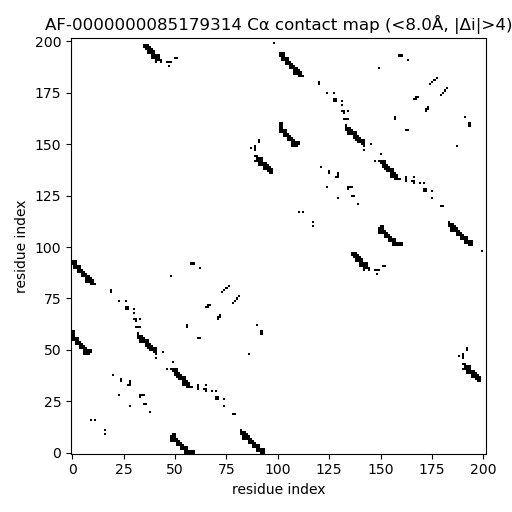 1 98.19 78 ARG B N 1
ATOM 1413 C CA . ARG B 1 78 ? -0.845 17.484 15.578 1 98.19 78 ARG B CA 1
ATOM 1414 C C . ARG B 1 78 ? -2.102 16.812 15.031 1 98.19 78 ARG B C 1
ATOM 1416 O O . ARG B 1 78 ? -3.158 16.844 15.664 1 98.19 78 ARG B O 1
ATOM 1423 N N . VAL B 1 79 ? -1.919 16.234 13.875 1 98.19 79 VAL B N 1
ATOM 1424 C CA . VAL B 1 79 ? -3.127 15.812 13.18 1 98.19 79 VAL B CA 1
ATOM 1425 C C . VAL B 1 79 ? -3.143 14.289 13.07 1 98.19 79 VAL B C 1
ATOM 1427 O O . VAL B 1 79 ? -4.066 13.633 13.555 1 98.19 79 VAL B O 1
ATOM 1430 N N . PHE B 1 80 ? -2.135 13.688 12.5 1 98.75 80 PHE B N 1
ATOM 1431 C CA . PHE B 1 80 ? -2.213 12.289 12.078 1 98.75 80 PHE B CA 1
ATOM 1432 C C . PHE B 1 80 ? -2.014 11.352 13.258 1 98.75 80 PHE B C 1
ATOM 1434 O O . PHE B 1 80 ? -2.842 10.477 13.508 1 98.75 80 PHE B O 1
ATOM 1441 N N . ARG B 1 81 ? -0.995 11.555 14.008 1 98.44 81 ARG B N 1
ATOM 1442 C CA . ARG B 1 81 ? -0.612 10.586 15.031 1 98.44 81 ARG B CA 1
ATOM 1443 C C . ARG B 1 81 ? -1.684 10.477 16.109 1 98.44 81 ARG B C 1
ATOM 1445 O O . ARG B 1 81 ? -2.023 9.375 16.547 1 98.44 81 ARG B O 1
ATOM 1452 N N . PRO B 1 82 ? -2.256 11.555 16.578 1 98.19 82 PRO B N 1
ATOM 1453 C CA . PRO B 1 82 ? -3.328 11.422 17.578 1 98.19 82 PRO B CA 1
ATOM 1454 C C . PRO B 1 82 ? -4.516 10.617 17.047 1 98.19 82 PRO B C 1
ATOM 1456 O O . PRO B 1 82 ? -5.207 9.953 17.828 1 98.19 82 PRO B O 1
ATOM 1459 N N . MET B 1 83 ? -4.754 10.641 15.75 1 98.25 83 MET B N 1
ATOM 1460 C CA . MET B 1 83 ? -5.891 9.984 15.117 1 98.25 83 MET B CA 1
ATOM 1461 C C . MET B 1 83 ? -5.586 8.516 14.844 1 98.25 83 MET B C 1
ATOM 1463 O O . MET B 1 83 ? -6.477 7.664 14.914 1 98.25 83 MET B O 1
ATOM 1467 N N . ALA B 1 84 ? -4.344 8.234 14.547 1 98.44 84 ALA B N 1
ATOM 1468 C CA . ALA B 1 84 ? -3.949 6.934 14.016 1 98.44 84 ALA B CA 1
ATOM 1469 C C . ALA B 1 84 ? -2.945 6.25 14.945 1 98.44 84 ALA B C 1
ATOM 1471 O O . ALA B 1 84 ? -1.817 5.957 14.539 1 98.44 84 ALA B O 1
ATOM 1472 N N . LYS B 1 85 ? -3.404 5.898 16.109 1 98.12 85 LYS B N 1
ATOM 1473 C CA . LYS B 1 85 ? -2.527 5.285 17.109 1 98.12 85 LYS B CA 1
ATOM 1474 C C . LYS B 1 85 ? -2.162 3.855 16.703 1 98.12 85 LYS B C 1
ATOM 1476 O O . LYS B 1 85 ? -1.052 3.395 16.984 1 98.12 85 LYS B O 1
ATOM 1481 N N . ASP B 1 86 ? -3.088 3.152 16.156 1 98.31 86 ASP B N 1
ATOM 1482 C CA . ASP B 1 86 ? -2.861 1.807 15.633 1 98.31 86 ASP B CA 1
ATOM 1483 C C . ASP B 1 86 ? -2.5 1.844 14.156 1 98.31 86 ASP B C 1
ATOM 1485 O O . ASP B 1 86 ? -3.373 2.02 13.297 1 98.31 86 ASP B O 1
ATOM 1489 N N . ARG B 1 87 ? -1.175 1.722 13.859 1 98.75 87 ARG B N 1
ATOM 1490 C CA . ARG B 1 87 ? -0.721 1.887 12.484 1 98.75 87 ARG B CA 1
ATOM 1491 C C . ARG B 1 87 ? 0.586 1.139 12.25 1 98.75 87 ARG B C 1
ATOM 1493 O O . ARG B 1 87 ? 1.317 0.838 13.195 1 98.75 87 ARG B O 1
ATOM 1500 N N . ILE B 1 88 ? 0.807 0.814 11.016 1 98.75 88 ILE B N 1
ATOM 1501 C CA . ILE B 1 88 ? 2.096 0.374 10.492 1 98.75 88 ILE B CA 1
ATOM 1502 C C . ILE B 1 88 ? 2.568 1.337 9.406 1 98.75 88 ILE B C 1
ATOM 1504 O O . ILE B 1 88 ? 1.806 1.689 8.5 1 98.75 88 ILE B O 1
ATOM 1508 N N . THR B 1 89 ? 3.766 1.792 9.547 1 98.62 89 THR B N 1
ATOM 1509 C CA . THR B 1 89 ? 4.363 2.709 8.578 1 98.62 89 THR B CA 1
ATOM 1510 C C . THR B 1 89 ? 5.664 2.141 8.023 1 98.62 89 THR B C 1
ATOM 1512 O O . THR B 1 89 ? 6.523 1.688 8.789 1 98.62 89 THR B O 1
ATOM 1515 N N . THR B 1 90 ? 5.801 2.113 6.785 1 98.81 90 THR B N 1
ATOM 1516 C CA . THR B 1 90 ? 7.031 1.642 6.168 1 98.81 90 THR B CA 1
ATOM 1517 C C . THR B 1 90 ? 7.316 2.41 4.879 1 98.81 90 THR B C 1
ATOM 1519 O O . THR B 1 90 ? 6.402 2.691 4.102 1 98.81 90 THR B O 1
ATOM 1522 N N . ASP B 1 91 ? 8.602 2.752 4.633 1 98.88 91 ASP B N 1
ATOM 1523 C CA . ASP B 1 91 ? 9.055 3.279 3.35 1 98.88 91 ASP B CA 1
ATOM 1524 C C . ASP B 1 91 ? 9.469 2.152 2.406 1 98.88 91 ASP B C 1
ATOM 1526 O O . ASP B 1 91 ? 10.414 1.411 2.686 1 98.88 91 ASP B O 1
ATOM 1530 N N . TYR B 1 92 ? 8.773 2.096 1.236 1 98.81 92 TYR B N 1
ATOM 1531 C CA . TYR B 1 92 ? 9.086 1.057 0.262 1 98.81 92 TYR B CA 1
ATOM 1532 C C . TYR B 1 92 ? 9.711 1.654 -0.992 1 98.81 92 TYR B C 1
ATOM 1534 O O . TYR B 1 92 ? 9.156 2.586 -1.585 1 98.81 92 TYR B O 1
ATOM 1542 N N . LEU B 1 93 ? 10.875 1.122 -1.381 1 98.56 93 LEU B N 1
ATOM 1543 C CA . LEU B 1 93 ? 11.375 1.358 -2.73 1 98.56 93 LEU B CA 1
ATOM 1544 C C . LEU B 1 93 ? 10.523 0.626 -3.762 1 98.56 93 LEU B C 1
ATOM 1546 O O . LEU B 1 93 ? 10.43 -0.603 -3.734 1 98.56 93 LEU B O 1
ATOM 1550 N N . VAL B 1 94 ? 9.914 1.396 -4.688 1 97.88 94 VAL B N 1
ATOM 1551 C CA . VAL B 1 94 ? 9.023 0.798 -5.676 1 97.88 94 VAL B CA 1
ATOM 1552 C C . VAL B 1 94 ? 9.844 0.208 -6.82 1 97.88 94 VAL B C 1
ATOM 1554 O O . VAL B 1 94 ? 10.602 0.92 -7.48 1 97.88 94 VAL B O 1
ATOM 1557 N N . LEU B 1 95 ? 9.633 -1.074 -7.07 1 96.81 95 LEU B N 1
ATOM 1558 C CA . LEU B 1 95 ? 10.422 -1.772 -8.07 1 96.81 95 LEU B CA 1
ATOM 1559 C C . LEU B 1 95 ? 9.562 -2.186 -9.258 1 96.81 95 LEU B C 1
ATOM 1561 O O . LEU B 1 95 ? 10.086 -2.566 -10.312 1 96.81 95 LEU B O 1
ATOM 1565 N N . GLU B 1 96 ? 8.289 -2.176 -9.062 1 91.5 96 GLU B N 1
ATOM 1566 C CA . GLU B 1 96 ? 7.297 -2.443 -10.094 1 91.5 96 GLU B CA 1
ATOM 1567 C C . GLU B 1 96 ? 6.07 -1.55 -9.922 1 91.5 96 GLU B C 1
ATOM 1569 O O . GLU B 1 96 ? 5.598 -1.343 -8.805 1 91.5 96 GLU B O 1
ATOM 1574 N N . GLY B 1 97 ? 5.621 -0.955 -10.953 1 84.38 97 GLY B N 1
ATOM 1575 C CA . GLY B 1 97 ? 4.41 -0.158 -10.852 1 84.38 97 GLY B CA 1
ATOM 1576 C C . GLY B 1 97 ? 3.912 0.34 -12.195 1 84.38 97 GLY B C 1
ATOM 1577 O O . GLY B 1 97 ? 4.664 0.355 -13.172 1 84.38 97 GLY B O 1
ATOM 1578 N N . PRO B 1 98 ? 2.627 0.279 -12.211 1 66 98 PRO B N 1
ATOM 1579 C CA . PRO B 1 98 ? 2.105 0.758 -13.492 1 66 98 PRO B CA 1
ATOM 1580 C C . PRO B 1 98 ? 2.516 2.197 -13.797 1 66 98 PRO B C 1
ATOM 1582 O O . PRO B 1 98 ? 2.445 2.633 -14.953 1 66 98 PRO B O 1
ATOM 1585 N N . CYS B 1 99 ? 2.576 2.996 -12.656 1 53.03 99 CYS B N 1
ATOM 1586 C CA . CYS B 1 99 ? 2.881 4.387 -12.977 1 53.03 99 CYS B CA 1
ATOM 1587 C C . CYS B 1 99 ? 4.363 4.562 -13.266 1 53.03 99 CYS B C 1
ATOM 1589 O O . CYS B 1 99 ? 5.012 5.449 -12.703 1 53.03 99 CYS B O 1
ATOM 1591 N N . ALA B 1 100 ? 5.027 3.273 -13.625 1 47.25 100 ALA B N 1
ATOM 1592 C CA . ALA B 1 100 ? 6.461 3.355 -13.891 1 47.25 100 ALA B CA 1
ATOM 1593 C C . ALA B 1 100 ? 6.777 4.516 -14.836 1 47.25 100 ALA B C 1
ATOM 1595 O O . ALA B 1 100 ? 6 4.812 -15.742 1 47.25 100 ALA B O 1
ATOM 1596 N N . PRO B 1 101 ? 7.891 5.219 -14.289 1 33.69 101 PRO B N 1
ATOM 1597 C CA . PRO B 1 101 ? 8.258 6.234 -15.281 1 33.69 101 PRO B CA 1
ATOM 1598 C C . PRO B 1 101 ? 8.32 5.676 -16.703 1 33.69 101 PRO B C 1
ATOM 1600 O O . PRO B 1 101 ? 8.531 4.477 -16.891 1 33.69 101 PRO B O 1
#

Nearest PDB structures (foldseek):
  3bde-assembly1_A  TM=8.414E-01  e=8.833E-10  Mesorhizobium japonicum MAFF 303099
  5b0d-assembly1_B  TM=8.775E-01  e=3.104E-08  Cannabis sativa
  5b09-assembly1_A-2  TM=8.760E-01  e=1.613E-07  Cannabis sativa
  3bgu-assembly1_A  TM=8.069E-01  e=6.000E-08  Thermobifida fusca YX
  2zdo-assembly2_C  TM=7.565E-01  e=6.998E-03  Staphylococcus aureus

Sequence (202 aa):
MVEHLIVFNAEASPEEVRRMVAEAKAVLTQIPGVLGLR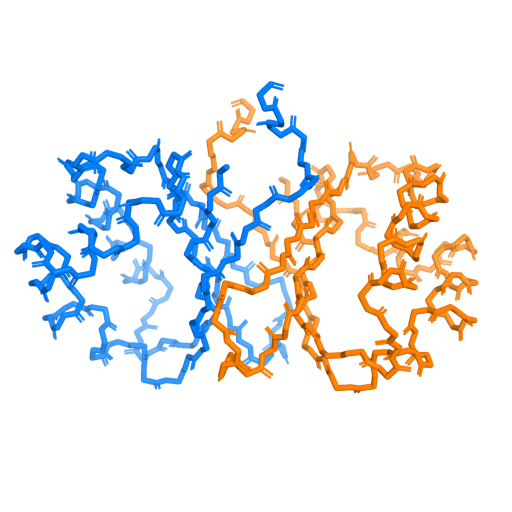YGEALSPGARYRYWLSVVFAGPEVVEVYRDHPLHVDFANRVFRPMAKDRITTDYLVLEGPCAPMVEHLIVFNAEASPEEVRRMVAEAKAVLTQIPGVLGLRYGEALSPGARYRYWLSVVFAGPEVVEVYRDHPLHVDFANRVFRPMAKDRITTDYLVLEGPCAP